Protein AF-A0A4R0ZU98-F1 (afdb_monomer)

Solvent-accessible surface area (backbone atoms only — not comparable to full-atom values): 13666 Å² total; per-residue (Å²): 132,85,89,80,76,84,48,71,69,54,36,44,50,52,35,57,39,49,77,71,67,53,53,59,62,56,52,13,60,77,70,76,45,58,41,66,59,49,49,54,53,46,72,73,32,76,85,66,46,35,68,61,50,46,54,50,49,52,58,51,56,72,67,55,75,83,77,75,88,78,46,70,70,56,49,54,51,50,53,54,42,27,71,59,54,32,40,53,58,38,50,21,59,59,76,30,64,93,75,54,60,36,68,52,53,54,50,32,40,79,68,64,75,42,91,69,67,53,73,44,39,65,58,48,78,56,74,81,75,73,73,91,77,81,50,69,67,61,54,50,51,51,51,50,56,55,55,68,74,48,66,91,80,76,68,92,77,83,87,85,78,84,59,70,94,44,55,73,52,53,58,52,51,56,58,49,39,66,79,51,46,94,89,61,63,70,92,75,58,51,70,68,58,53,51,54,52,47,52,46,59,36,68,32,46,31,76,94,56,78,30,34,25,53,59,55,54,50,53,54,54,55,61,72,76,109

Structure (mmCIF, N/CA/C/O backbone):
data_AF-A0A4R0ZU98-F1
#
_entry.id   AF-A0A4R0ZU98-F1
#
loop_
_atom_site.group_PDB
_atom_site.id
_atom_site.type_symbol
_atom_site.label_atom_id
_atom_site.label_alt_id
_atom_site.label_comp_id
_atom_site.label_asym_id
_atom_site.label_entity_id
_atom_site.label_seq_id
_atom_site.pdbx_PDB_ins_code
_atom_site.Cartn_x
_atom_site.Cartn_y
_atom_site.Cartn_z
_atom_site.occupancy
_atom_site.B_iso_or_equiv
_atom_site.auth_seq_id
_atom_site.auth_comp_id
_atom_site.auth_asym_id
_atom_site.auth_atom_id
_atom_site.pdbx_PDB_model_num
ATOM 1 N N . MET A 1 1 ? 0.125 -7.191 29.366 1.00 47.44 1 MET A N 1
ATOM 2 C CA . MET A 1 1 ? -1.197 -7.847 29.240 1.00 47.44 1 MET A CA 1
ATOM 3 C C . MET A 1 1 ? -2.015 -7.115 28.189 1.00 47.44 1 MET A C 1
ATOM 5 O O . MET A 1 1 ? -2.129 -5.900 28.280 1.00 47.44 1 MET A O 1
ATOM 9 N N . SER A 1 2 ? -2.537 -7.827 27.188 1.00 59.38 2 SER A N 1
ATOM 10 C CA . SER A 1 2 ? -3.455 -7.251 26.196 1.00 59.38 2 SER A CA 1
ATOM 11 C C . SER A 1 2 ? -4.790 -6.911 26.866 1.00 59.38 2 SER A C 1
ATOM 13 O O . SER A 1 2 ? -5.301 -7.699 27.661 1.00 59.38 2 SER A O 1
ATOM 15 N N . TYR A 1 3 ? -5.338 -5.729 26.591 1.00 77.62 3 TYR A N 1
ATOM 16 C CA . TYR A 1 3 ? -6.636 -5.320 27.122 1.00 77.62 3 TYR A CA 1
ATOM 17 C C . TYR A 1 3 ? -7.754 -6.116 26.433 1.00 77.62 3 TYR A C 1
ATOM 19 O O . TYR A 1 3 ? -7.976 -5.974 25.233 1.00 77.62 3 TYR A O 1
ATOM 27 N N . ILE A 1 4 ? -8.461 -6.961 27.189 1.00 86.25 4 ILE A N 1
ATOM 28 C CA . ILE A 1 4 ? -9.554 -7.787 26.662 1.00 86.25 4 ILE A CA 1
ATOM 29 C C . ILE A 1 4 ? -10.870 -7.019 26.802 1.00 86.25 4 ILE A C 1
ATOM 31 O O . ILE A 1 4 ? -11.318 -6.729 27.912 1.00 86.25 4 ILE A O 1
ATOM 35 N N . HIS A 1 5 ? -11.497 -6.703 25.671 1.00 90.81 5 HIS A N 1
ATOM 36 C CA . HIS A 1 5 ? -12.810 -6.063 25.635 1.00 90.81 5 HIS A CA 1
ATOM 37 C C . HIS A 1 5 ? -13.920 -7.045 26.035 1.00 90.81 5 HIS A C 1
ATOM 39 O O . HIS A 1 5 ? -13.822 -8.236 25.744 1.00 90.81 5 HIS A O 1
ATOM 45 N N . LEU A 1 6 ? -14.984 -6.531 26.666 1.00 94.12 6 LEU A N 1
ATOM 46 C CA . LEU A 1 6 ? -16.201 -7.312 26.898 1.00 94.12 6 LEU A CA 1
ATOM 47 C C . LEU A 1 6 ? -16.814 -7.723 25.555 1.00 94.12 6 LEU A C 1
AT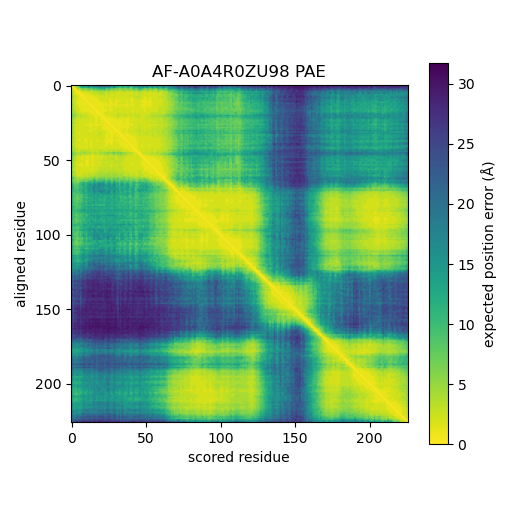OM 49 O O . LEU A 1 6 ? -16.848 -6.915 24.619 1.00 94.12 6 LEU A O 1
ATOM 53 N N . THR A 1 7 ? -17.295 -8.956 25.462 1.00 95.19 7 THR A N 1
ATOM 54 C CA . THR A 1 7 ? -18.039 -9.451 24.299 1.00 95.19 7 THR A CA 1
ATOM 55 C C . THR A 1 7 ? -19.497 -8.994 24.350 1.00 95.19 7 THR A C 1
ATOM 57 O O . THR A 1 7 ? -20.000 -8.567 25.390 1.00 95.19 7 THR A O 1
ATOM 60 N N . THR A 1 8 ? -20.212 -9.120 23.230 1.00 95.69 8 THR A N 1
ATOM 61 C CA . THR A 1 8 ? -21.662 -8.877 23.184 1.00 95.69 8 THR A CA 1
ATOM 62 C C . THR A 1 8 ? -22.406 -9.772 24.179 1.00 95.69 8 THR A C 1
ATOM 64 O O . THR A 1 8 ? -23.268 -9.299 24.911 1.00 95.69 8 THR A O 1
ATOM 67 N N . THR A 1 9 ? -22.016 -11.048 24.282 1.00 97.06 9 THR A N 1
ATOM 68 C CA . THR A 1 9 ? -22.623 -12.008 25.217 1.00 97.06 9 THR A CA 1
ATOM 69 C C . THR A 1 9 ? -22.367 -11.649 26.677 1.00 97.06 9 THR A C 1
ATOM 71 O O . THR A 1 9 ? -23.258 -11.796 27.509 1.00 97.06 9 THR A O 1
ATOM 74 N N . GLU A 1 10 ? -21.177 -11.146 27.010 1.00 96.69 10 GLU A N 1
ATOM 75 C CA . GLU A 1 10 ? -20.884 -10.652 28.355 1.00 96.69 10 GLU A CA 1
ATOM 76 C C . GLU A 1 10 ? -21.721 -9.416 28.694 1.00 96.69 10 GLU A C 1
ATOM 78 O O . GLU A 1 10 ? -22.197 -9.321 29.819 1.00 96.69 10 GLU A O 1
ATOM 83 N N . ARG A 1 11 ? -21.958 -8.505 27.739 1.00 97.19 11 ARG A N 1
ATOM 84 C CA . ARG A 1 11 ? -22.838 -7.340 27.949 1.00 97.19 11 ARG A CA 1
ATOM 85 C C . ARG A 1 11 ? -24.288 -7.743 28.212 1.00 97.19 11 ARG A C 1
ATOM 87 O O . ARG A 1 11 ? -24.867 -7.245 29.170 1.00 97.19 11 ARG A O 1
ATOM 94 N N . VAL A 1 12 ? -24.832 -8.687 27.438 1.00 97.75 12 VAL A N 1
ATOM 95 C CA . VAL A 1 12 ? -26.185 -9.240 27.670 1.00 97.75 12 VAL A CA 1
ATOM 96 C C . VAL A 1 12 ? -26.272 -9.887 29.054 1.00 97.75 12 VAL A C 1
ATOM 98 O O . VAL A 1 12 ? -27.207 -9.646 29.807 1.00 97.75 12 VAL A O 1
ATOM 101 N N . LYS A 1 13 ? -25.245 -10.645 29.459 1.00 97.62 13 LYS A N 1
ATOM 102 C CA . LYS A 1 13 ? -25.186 -11.203 30.816 1.00 97.62 13 LYS A CA 1
ATOM 103 C C . LYS A 1 13 ? -25.162 -10.112 31.894 1.00 97.62 13 LYS A C 1
ATOM 105 O O . LYS A 1 13 ? -25.837 -10.261 32.902 1.00 97.62 13 LYS A O 1
ATOM 110 N N . ILE A 1 14 ? -24.414 -9.020 31.705 1.00 96.81 14 ILE A N 1
ATOM 111 C CA . ILE A 1 14 ? -24.403 -7.897 32.662 1.00 96.81 14 ILE A CA 1
ATOM 112 C C . ILE A 1 14 ? -25.807 -7.300 32.813 1.00 96.81 14 ILE A C 1
ATOM 114 O O . ILE A 1 14 ? -26.226 -7.089 33.944 1.00 96.81 14 ILE A O 1
ATOM 118 N N . GLU A 1 15 ? -26.520 -7.071 31.710 1.00 97.56 15 GLU A N 1
ATOM 119 C CA . GLU A 1 15 ? -27.898 -6.558 31.708 1.00 97.56 15 GLU A CA 1
ATOM 120 C C . GLU A 1 15 ? -28.833 -7.478 32.500 1.00 97.56 15 GLU A C 1
ATOM 122 O O . GLU A 1 15 ? -29.371 -7.057 33.522 1.00 97.56 15 GLU A O 1
ATOM 127 N N . THR A 1 16 ? -28.892 -8.766 32.145 1.00 97.44 16 THR A N 1
ATOM 128 C CA . THR A 1 16 ? -29.733 -9.746 32.863 1.00 97.44 16 THR A CA 1
ATOM 129 C C . THR A 1 16 ? -29.409 -9.837 34.359 1.00 97.44 16 THR A C 1
ATOM 131 O O . THR A 1 16 ? -30.300 -9.942 35.195 1.00 97.44 16 THR A O 1
ATOM 134 N N . TYR A 1 17 ? -28.132 -9.770 34.752 1.00 97.50 17 TYR A N 1
ATOM 135 C CA . TYR A 1 17 ? -27.767 -9.829 36.168 1.00 97.50 17 TYR A CA 1
ATOM 136 C C . TYR A 1 17 ? -28.089 -8.541 36.935 1.00 97.50 17 TYR A C 1
ATOM 138 O O . TYR A 1 17 ? -28.300 -8.604 38.148 1.00 97.50 17 TYR A O 1
ATOM 146 N N . LEU A 1 18 ? -28.114 -7.386 36.267 1.00 95.88 18 LEU A N 1
ATOM 147 C CA . LEU A 1 18 ? -28.563 -6.136 36.880 1.00 95.88 18 LEU A CA 1
ATOM 148 C C . LEU A 1 18 ? -30.074 -6.148 37.114 1.00 95.88 18 LEU A C 1
ATOM 150 O O . LEU A 1 18 ? -30.503 -5.740 38.190 1.00 95.88 18 LEU A O 1
ATOM 154 N N . GLU A 1 19 ? -30.856 -6.677 36.169 1.00 95.56 19 GLU A N 1
ATOM 155 C CA . GLU A 1 19 ? -32.306 -6.879 36.328 1.00 95.56 19 GLU A CA 1
ATOM 156 C C . GLU A 1 19 ? -32.625 -7.807 37.509 1.00 95.56 19 GLU A C 1
ATOM 158 O O . GLU A 1 19 ? -33.563 -7.567 38.263 1.00 95.56 19 GLU A O 1
ATOM 163 N N . LEU A 1 20 ? -31.782 -8.819 37.739 1.00 96.38 20 LEU A N 1
ATOM 164 C CA . LEU A 1 20 ? -31.854 -9.708 38.904 1.00 96.38 20 LEU A CA 1
ATOM 165 C C . LEU A 1 20 ? -31.338 -9.071 40.215 1.00 96.38 20 LEU A C 1
ATOM 167 O O . LEU A 1 20 ? -31.217 -9.765 41.226 1.00 96.38 20 LEU A O 1
ATOM 171 N N . GLY A 1 21 ? -30.976 -7.784 40.220 1.00 96.00 21 GLY A N 1
ATOM 172 C CA . GLY A 1 21 ? -30.526 -7.059 41.414 1.00 96.00 21 GLY A CA 1
ATOM 173 C C . GLY A 1 21 ? -29.146 -7.473 41.940 1.00 96.00 21 GLY A C 1
ATOM 174 O O . GLY A 1 21 ? -28.822 -7.243 43.108 1.00 96.00 21 GLY A O 1
ATOM 175 N N . MET A 1 22 ? -28.302 -8.107 41.118 1.00 96.50 22 MET A N 1
ATOM 176 C CA . MET A 1 22 ? -26.994 -8.587 41.568 1.00 96.50 22 MET A CA 1
ATOM 177 C C . MET A 1 22 ? -25.988 -7.447 41.771 1.00 96.50 22 MET A C 1
ATOM 179 O O . MET A 1 22 ? -25.885 -6.512 40.979 1.00 96.50 22 MET A O 1
ATOM 183 N N . SER A 1 23 ? -25.133 -7.572 42.792 1.00 97.31 23 SER A N 1
ATOM 184 C CA . SER A 1 23 ? -24.039 -6.617 43.002 1.00 97.31 23 SER A CA 1
ATOM 185 C C . SER A 1 23 ? -22.946 -6.736 41.930 1.00 97.31 23 SER A C 1
ATOM 187 O O . SER A 1 23 ? -22.631 -7.827 41.449 1.00 97.31 23 SER A O 1
ATOM 189 N N . ILE A 1 24 ? -22.264 -5.622 41.633 1.00 96.88 24 ILE A N 1
ATOM 190 C CA . ILE A 1 24 ? -21.162 -5.553 40.649 1.00 96.88 24 ILE A CA 1
ATOM 191 C C . ILE A 1 24 ? -20.092 -6.632 40.893 1.00 96.88 24 ILE A C 1
ATOM 193 O O . ILE A 1 24 ? -19.577 -7.229 39.947 1.00 96.88 24 ILE A O 1
ATOM 197 N N . ARG A 1 25 ? -19.752 -6.909 42.160 1.00 97.38 25 ARG A N 1
ATOM 198 C CA . ARG A 1 25 ? -18.760 -7.938 42.523 1.00 97.38 25 ARG A CA 1
ATOM 199 C C . ARG A 1 25 ? -19.249 -9.352 42.183 1.00 97.38 25 ARG A C 1
ATOM 201 O O . ARG A 1 25 ? -18.445 -10.170 41.744 1.00 97.38 25 ARG A O 1
ATOM 208 N N . SER A 1 26 ? -20.544 -9.625 42.360 1.00 97.50 26 SER A N 1
ATOM 209 C CA . SER A 1 26 ? -21.166 -10.910 42.013 1.00 97.50 26 SER A CA 1
ATOM 210 C C . SER A 1 26 ? -21.187 -11.125 40.498 1.00 97.50 26 SER A C 1
ATOM 212 O O . SER A 1 26 ? -20.733 -12.164 40.015 1.00 97.50 26 SER A O 1
ATOM 214 N N . ILE A 1 27 ? -21.602 -10.097 39.749 1.00 97.31 27 ILE A N 1
ATOM 215 C CA . ILE A 1 27 ? -21.597 -10.085 38.279 1.00 97.31 27 ILE A CA 1
ATOM 216 C C . ILE A 1 27 ? -20.193 -10.385 37.750 1.00 97.31 27 ILE A C 1
ATOM 218 O O . ILE A 1 27 ? -19.998 -11.288 36.940 1.00 97.31 27 ILE A O 1
ATOM 222 N N . ALA A 1 28 ? -19.194 -9.665 38.256 1.00 96.94 28 ALA A N 1
ATOM 223 C CA . ALA A 1 28 ? -17.809 -9.828 37.840 1.00 96.94 28 ALA A CA 1
ATOM 224 C C . ALA A 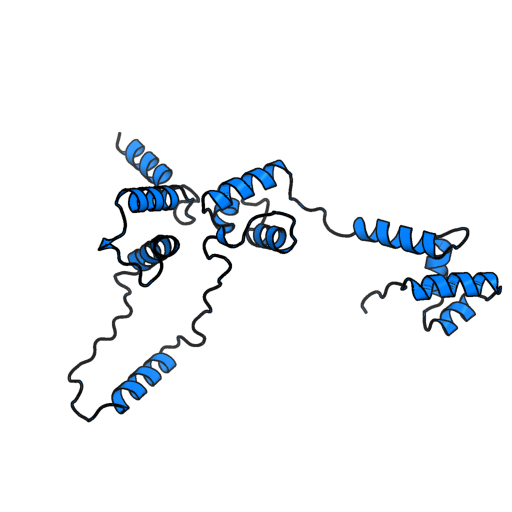1 28 ? -17.280 -11.248 38.101 1.00 96.94 28 ALA A C 1
ATOM 226 O O . ALA A 1 28 ? -16.676 -11.843 37.210 1.00 96.94 28 ALA A O 1
ATOM 227 N N . ARG A 1 29 ? -17.582 -11.827 39.273 1.00 97.19 29 ARG A N 1
ATOM 228 C CA . ARG A 1 29 ? -17.212 -13.210 39.611 1.00 97.19 29 ARG A CA 1
ATOM 229 C C . ARG A 1 29 ? -17.841 -14.221 38.648 1.00 97.19 29 ARG A C 1
ATOM 231 O O . ARG A 1 29 ? -17.136 -15.101 38.169 1.00 97.19 29 ARG A O 1
ATOM 238 N N . ARG A 1 30 ? -19.128 -14.065 38.312 1.00 96.81 30 ARG A N 1
ATOM 239 C CA . ARG A 1 30 ? -19.845 -14.939 37.359 1.00 96.81 30 ARG A CA 1
ATOM 240 C C . ARG A 1 30 ? -19.320 -14.834 35.929 1.00 96.81 30 ARG A C 1
ATOM 242 O O . ARG A 1 30 ? -19.361 -15.812 35.194 1.00 96.81 30 ARG A O 1
ATOM 249 N N . LEU A 1 31 ? -18.837 -13.658 35.534 1.00 95.19 31 LEU A N 1
ATOM 250 C CA . LEU A 1 31 ? -18.236 -13.430 34.217 1.00 95.19 31 LEU A CA 1
ATOM 251 C C . LEU A 1 31 ? -16.750 -13.808 34.155 1.00 95.19 31 LEU A C 1
ATOM 253 O O . LEU A 1 31 ? -16.161 -13.736 33.081 1.00 95.19 31 LEU A O 1
ATOM 257 N N . GLY A 1 32 ? -16.114 -14.149 35.282 1.00 95.31 32 GLY A N 1
ATOM 258 C CA . GLY A 1 32 ? -14.659 -14.323 35.338 1.00 95.31 32 GLY A CA 1
ATOM 259 C C . GLY A 1 32 ? -13.894 -13.026 35.037 1.00 95.31 32 GLY A C 1
ATOM 260 O O . GLY A 1 32 ? -12.794 -13.054 34.487 1.00 95.31 32 GLY A O 1
ATOM 261 N N . ARG A 1 33 ? -14.481 -11.864 35.353 1.00 95.12 33 ARG A N 1
ATOM 262 C CA . ARG A 1 33 ? -13.902 -10.535 35.105 1.00 95.12 33 ARG A CA 1
ATOM 263 C C . ARG A 1 33 ? -13.580 -9.815 36.409 1.00 95.12 33 ARG A C 1
ATOM 265 O O . ARG A 1 33 ? -14.126 -10.096 37.470 1.00 95.12 33 ARG A O 1
ATOM 272 N N . GLN A 1 34 ? -12.704 -8.821 36.317 1.00 95.25 34 GLN A N 1
ATOM 273 C CA . GLN A 1 34 ? -12.434 -7.893 37.413 1.00 95.25 34 GLN A CA 1
ATOM 274 C C . GLN A 1 34 ? -13.670 -7.012 37.699 1.00 95.25 34 GLN A C 1
ATOM 276 O O . GLN A 1 34 ? -14.262 -6.484 36.751 1.00 95.25 34 GLN A O 1
ATOM 281 N N . PRO A 1 35 ? -14.034 -6.761 38.976 1.00 96.94 35 PRO A N 1
ATOM 282 C CA . PRO A 1 35 ? -15.145 -5.867 39.333 1.00 96.94 35 PRO A CA 1
ATOM 283 C C . PRO A 1 35 ? -15.031 -4.464 38.730 1.00 96.94 35 PRO A C 1
ATOM 285 O O . PRO A 1 35 ? -16.032 -3.843 38.374 1.00 96.94 35 PRO A O 1
ATOM 288 N N . SER A 1 36 ? -13.800 -3.978 38.554 1.00 95.88 36 SER A N 1
ATOM 289 C CA . SER A 1 36 ? -13.516 -2.693 37.913 1.00 95.88 36 SER A CA 1
ATOM 290 C C . SER A 1 36 ? -13.932 -2.653 36.436 1.00 95.88 36 SER A C 1
ATOM 292 O O . SER A 1 36 ? -14.361 -1.602 35.961 1.00 95.88 36 SER A O 1
ATOM 294 N N . THR A 1 37 ? -13.874 -3.776 35.711 1.00 95.50 37 THR A N 1
ATOM 295 C CA . THR A 1 37 ? -14.324 -3.876 34.313 1.00 95.50 37 THR A CA 1
ATOM 296 C C . THR A 1 37 ? -15.832 -3.676 34.212 1.00 95.50 37 THR A C 1
ATOM 298 O O . THR A 1 37 ? -16.281 -2.838 33.433 1.00 95.50 37 THR A O 1
ATOM 301 N N . VAL A 1 38 ? -16.598 -4.378 35.053 1.00 95.50 38 VAL A N 1
ATOM 302 C CA . VAL A 1 38 ? -18.065 -4.271 35.108 1.00 95.50 38 VAL A CA 1
ATOM 303 C C . VAL A 1 38 ? -18.483 -2.871 35.567 1.00 95.50 38 VAL A C 1
ATOM 305 O O . VAL A 1 38 ? -19.291 -2.224 34.909 1.00 95.50 38 VAL A O 1
ATOM 308 N N . SER A 1 39 ? -17.851 -2.334 36.618 1.00 96.19 39 SER A N 1
ATOM 309 C CA . SER A 1 39 ? -18.110 -0.965 37.090 1.00 96.19 39 SER A CA 1
ATOM 310 C C . SER A 1 39 ? -17.887 0.089 35.999 1.00 96.19 39 SER A C 1
ATOM 312 O O . SER A 1 39 ? -18.717 0.977 35.823 1.00 96.19 39 SER A O 1
ATOM 314 N N . ARG A 1 40 ? -16.776 0.015 35.251 1.00 95.44 40 ARG A N 1
ATOM 315 C CA . ARG A 1 40 ? -16.489 0.966 34.162 1.00 95.44 40 ARG A CA 1
ATOM 316 C C . ARG A 1 40 ? -17.468 0.829 33.002 1.00 95.44 40 ARG A C 1
ATOM 318 O O . ARG A 1 40 ? -17.712 1.815 32.316 1.00 95.44 40 ARG A O 1
ATOM 325 N N . GLU A 1 41 ? -17.951 -0.376 32.720 1.00 95.50 41 GLU A N 1
ATOM 326 C CA . GLU A 1 41 ? -18.936 -0.623 31.664 1.00 95.50 41 GLU A CA 1
ATOM 327 C C . GLU A 1 41 ? -20.297 -0.007 32.011 1.00 95.50 41 GLU A C 1
ATOM 329 O O . GLU A 1 41 ? -20.842 0.742 31.200 1.00 95.50 41 GLU A O 1
ATOM 334 N N . ILE A 1 42 ? -20.780 -0.239 33.235 1.00 95.00 42 ILE A N 1
ATOM 335 C CA . ILE A 1 42 ? -22.047 0.314 33.737 1.00 95.00 42 ILE A CA 1
ATOM 336 C C . ILE A 1 42 ? -21.959 1.837 33.834 1.00 95.00 42 ILE A C 1
ATOM 338 O O . ILE A 1 42 ? -22.798 2.549 33.306 1.00 95.00 42 ILE A O 1
ATOM 342 N N . ARG A 1 43 ? -20.880 2.370 34.417 1.00 95.44 43 ARG A N 1
ATOM 343 C CA . ARG A 1 43 ? -20.689 3.823 34.551 1.00 95.44 43 ARG A CA 1
ATOM 344 C C . ARG A 1 43 ? -20.658 4.552 33.210 1.00 95.44 43 ARG A C 1
ATOM 346 O O . ARG A 1 43 ? -21.073 5.700 33.124 1.00 95.44 43 ARG A O 1
ATOM 353 N N . ARG A 1 44 ? -20.131 3.910 32.163 1.00 92.75 44 ARG A N 1
ATOM 354 C CA . ARG A 1 44 ? -20.130 4.490 30.816 1.00 92.75 44 ARG A CA 1
ATOM 355 C C . ARG A 1 44 ? -21.537 4.543 30.230 1.00 92.75 44 ARG A C 1
ATOM 357 O O . ARG A 1 44 ? -21.787 5.447 29.444 1.00 92.75 44 ARG A O 1
ATOM 364 N N . ASN A 1 45 ? -22.429 3.623 30.591 1.00 93.44 45 ASN A N 1
ATOM 365 C CA . ASN A 1 45 ? -23.760 3.468 30.009 1.00 93.44 45 ASN A CA 1
ATOM 366 C C . ASN A 1 45 ? -24.842 3.586 31.103 1.00 93.44 45 ASN A C 1
ATOM 368 O O . ASN A 1 45 ? -25.230 2.558 31.659 1.00 93.44 45 ASN A O 1
ATOM 372 N N . PRO A 1 46 ? -25.304 4.813 31.425 1.00 87.38 46 PRO A N 1
ATOM 373 C CA . PRO A 1 46 ? -26.452 5.005 32.314 1.00 87.38 46 PRO A CA 1
ATOM 374 C C . PRO A 1 46 ? -27.699 4.343 31.711 1.00 87.38 46 PRO A C 1
ATOM 376 O O . PRO A 1 46 ? -27.822 4.300 30.484 1.00 87.38 46 PRO A O 1
ATOM 379 N N . ASP A 1 47 ? -28.572 3.812 32.571 1.00 90.94 47 ASP A N 1
ATOM 380 C CA . ASP A 1 47 ? -29.696 2.934 32.209 1.00 90.94 47 ASP A CA 1
ATOM 381 C C . ASP A 1 47 ? -29.219 1.766 31.340 1.00 90.94 47 ASP A C 1
ATOM 383 O O . ASP A 1 47 ? -29.404 1.736 30.120 1.00 90.94 47 ASP A O 1
ATOM 387 N N . TYR A 1 48 ? -28.471 0.863 31.980 1.00 94.69 48 TYR A N 1
ATOM 388 C CA . TYR A 1 48 ? -27.654 -0.130 31.294 1.00 94.69 48 TYR A CA 1
ATOM 389 C C . TYR A 1 48 ? -28.492 -1.049 30.402 1.00 94.69 48 TYR A C 1
ATOM 391 O O . TYR A 1 48 ? -29.183 -1.929 30.899 1.00 94.69 48 TYR A O 1
ATOM 399 N N . VAL A 1 49 ? -28.345 -0.875 29.087 1.00 96.50 49 VAL A N 1
ATOM 400 C CA . VAL A 1 49 ? -28.915 -1.753 28.059 1.00 96.50 49 VAL A CA 1
ATOM 401 C C . VAL A 1 49 ? -27.783 -2.338 27.222 1.00 96.50 49 VAL A C 1
ATOM 403 O O . VAL A 1 49 ? -26.961 -1.581 26.679 1.00 96.50 49 VAL A O 1
ATOM 406 N N . ALA A 1 50 ? -27.722 -3.665 27.087 1.00 96.50 50 ALA A N 1
ATOM 407 C CA . ALA A 1 50 ? -26.583 -4.336 26.454 1.00 96.50 50 ALA A CA 1
ATOM 408 C C . ALA A 1 50 ? -26.422 -3.934 24.984 1.00 96.50 50 ALA A C 1
ATOM 410 O O . ALA A 1 50 ? -25.306 -3.672 24.525 1.00 96.50 50 ALA A O 1
ATOM 411 N N . GLU A 1 51 ? -27.536 -3.814 24.260 1.00 96.69 51 GLU A N 1
ATOM 412 C CA . GLU A 1 51 ? -27.553 -3.408 22.855 1.00 96.69 51 GLU A CA 1
ATOM 413 C C . GLU A 1 51 ? -26.983 -1.990 22.664 1.00 96.69 51 GLU A C 1
ATOM 415 O O . GLU A 1 51 ? -26.129 -1.757 21.803 1.00 96.69 51 GLU A O 1
ATOM 420 N N . ARG A 1 52 ? -27.391 -1.036 23.516 1.00 96.31 52 ARG A N 1
ATOM 421 C CA . ARG A 1 52 ? -26.893 0.352 23.487 1.00 96.31 52 ARG A CA 1
ATOM 422 C C . ARG A 1 52 ? -25.406 0.409 23.836 1.00 96.31 52 ARG A C 1
ATOM 424 O O . ARG A 1 52 ? -24.647 1.111 23.161 1.00 96.31 52 ARG A O 1
ATOM 431 N N . ALA A 1 53 ? -24.974 -0.346 24.847 1.00 95.56 53 ALA A N 1
ATOM 432 C CA . ALA A 1 53 ? -23.570 -0.438 25.241 1.00 95.56 53 ALA A CA 1
ATOM 433 C C . ALA A 1 53 ? -22.695 -1.025 24.117 1.00 95.56 53 ALA A C 1
ATOM 435 O O . ALA A 1 53 ? -21.614 -0.497 23.835 1.00 95.56 53 ALA A O 1
ATOM 436 N N . GLN A 1 54 ? -23.181 -2.062 23.426 1.00 96.25 54 GLN A N 1
ATOM 437 C CA . GLN A 1 54 ? -22.506 -2.668 22.278 1.00 96.25 54 GLN A CA 1
ATOM 438 C C . GLN A 1 54 ? -22.391 -1.686 21.104 1.00 96.25 54 GLN A C 1
ATOM 440 O O . GLN A 1 54 ? -21.280 -1.437 20.632 1.00 96.25 54 GLN A O 1
ATOM 445 N N . LYS A 1 55 ? -23.500 -1.054 20.691 1.00 94.88 55 LYS A N 1
ATOM 446 C CA . LYS A 1 55 ? -23.511 -0.039 19.619 1.00 94.88 55 LYS A CA 1
ATOM 447 C C . LYS A 1 55 ? -22.540 1.108 19.911 1.00 94.88 55 LYS A C 1
ATOM 449 O O . LYS A 1 55 ? -21.820 1.578 19.028 1.00 94.88 55 LYS A O 1
ATOM 454 N N . ARG A 1 56 ? -22.469 1.551 21.170 1.00 93.69 56 ARG A N 1
ATOM 455 C CA . ARG A 1 56 ? -21.523 2.589 21.599 1.00 93.69 56 ARG A CA 1
ATOM 456 C C . ARG A 1 56 ? -20.072 2.130 21.501 1.00 93.69 56 ARG A C 1
ATOM 458 O O . ARG A 1 56 ? -19.228 2.907 21.057 1.00 93.69 56 ARG A O 1
ATOM 465 N N . TYR A 1 57 ? -19.778 0.895 21.908 1.00 93.12 57 TYR A N 1
ATOM 466 C CA . TYR A 1 57 ? -18.448 0.307 21.760 1.00 93.12 57 TYR A CA 1
ATOM 467 C C . TYR A 1 57 ? -18.038 0.216 20.287 1.00 93.12 57 TYR A C 1
ATOM 469 O O . TYR A 1 57 ? -16.932 0.630 19.950 1.00 93.12 57 TYR A O 1
ATOM 477 N N . GLU A 1 58 ? -18.923 -0.252 19.407 1.00 93.19 58 GLU A N 1
ATOM 478 C CA . GLU A 1 58 ? -18.666 -0.348 17.965 1.00 93.19 58 GLU A CA 1
ATOM 479 C C . GLU A 1 58 ? -18.385 1.024 17.350 1.00 93.19 58 GLU A C 1
ATOM 481 O O . GLU A 1 58 ? -17.365 1.195 16.683 1.00 93.19 58 GLU A O 1
ATOM 486 N N . LYS A 1 59 ? -19.203 2.035 17.670 1.00 91.25 59 LYS A N 1
ATOM 487 C CA . LYS A 1 59 ? -18.982 3.423 17.236 1.00 91.25 59 LYS A CA 1
ATOM 488 C C . LYS A 1 59 ? -17.677 4.015 17.776 1.00 91.25 59 LYS A C 1
ATOM 490 O O . LYS A 1 59 ? -16.980 4.743 17.078 1.00 91.25 59 LYS A O 1
ATOM 495 N N . ALA A 1 60 ? -17.315 3.730 19.025 1.00 89.56 60 ALA A N 1
ATOM 496 C CA . ALA A 1 60 ? -16.029 4.169 19.564 1.00 89.56 60 ALA A CA 1
ATOM 497 C C . ALA A 1 60 ? -14.867 3.461 18.852 1.00 89.56 60 ALA A C 1
ATOM 499 O O . ALA A 1 60 ? -13.883 4.105 18.498 1.00 89.56 60 ALA A O 1
ATOM 500 N N . LYS A 1 61 ? -15.011 2.159 18.578 1.00 89.06 61 LYS A N 1
ATOM 501 C CA . LYS A 1 61 ? -14.022 1.341 17.872 1.00 89.06 61 LYS A CA 1
ATOM 502 C C . LYS A 1 61 ? -13.788 1.829 16.444 1.00 89.06 61 LYS A C 1
ATOM 504 O O . LYS A 1 61 ? -12.640 1.820 16.009 1.00 89.06 61 LYS A O 1
ATOM 509 N N . THR A 1 62 ? -14.816 2.307 15.736 1.00 83.94 62 THR A N 1
ATOM 510 C CA . THR A 1 62 ? -14.636 2.913 14.402 1.00 83.94 62 THR A CA 1
ATOM 511 C C . THR A 1 62 ? -13.840 4.216 14.443 1.00 83.94 62 THR A C 1
ATOM 513 O O . THR A 1 62 ? -13.203 4.572 13.457 1.00 83.94 62 THR A O 1
ATOM 516 N N . ASN A 1 63 ? -13.851 4.915 15.580 1.00 83.81 63 ASN A N 1
ATOM 517 C CA . ASN A 1 63 ? -13.099 6.154 15.786 1.00 83.81 63 ASN A CA 1
ATOM 518 C C . ASN A 1 63 ? -11.679 5.910 16.313 1.00 83.81 63 ASN A C 1
ATOM 520 O O . ASN A 1 63 ? -10.887 6.848 16.402 1.00 83.81 63 ASN A O 1
ATOM 524 N N . CYS A 1 64 ? -11.355 4.674 16.694 1.00 82.88 64 CYS A N 1
ATOM 525 C CA . CYS A 1 64 ? -10.016 4.314 17.125 1.00 82.88 64 CYS A CA 1
ATOM 526 C C . CYS A 1 64 ? -9.060 4.206 15.929 1.00 82.88 64 CYS A C 1
ATOM 528 O O . CYS A 1 64 ? -9.422 3.748 14.847 1.00 82.88 64 CYS A O 1
ATOM 530 N N . GLY A 1 65 ? -7.792 4.539 16.170 1.00 80.94 65 GLY A N 1
ATOM 531 C CA . GLY A 1 65 ? -6.715 4.405 15.192 1.00 80.94 65 GLY A CA 1
ATOM 532 C C . GLY A 1 65 ? -6.431 5.683 14.405 1.00 80.94 65 GLY A C 1
ATOM 533 O O . GLY A 1 65 ? -7.178 6.659 14.436 1.00 80.94 65 GLY A O 1
ATOM 534 N N . ALA A 1 66 ? -5.294 5.686 13.709 1.00 79.31 66 ALA A N 1
ATOM 535 C CA . ALA A 1 66 ? -4.895 6.814 12.881 1.00 79.31 66 ALA A CA 1
ATOM 536 C C . ALA A 1 66 ? -5.837 6.947 11.676 1.00 79.31 66 ALA A C 1
ATOM 538 O O . ALA A 1 66 ? -6.037 5.987 10.924 1.00 79.31 66 ALA A O 1
ATOM 539 N N . LYS A 1 67 ? -6.376 8.153 11.466 1.00 80.69 67 LYS A N 1
ATOM 540 C CA . LYS A 1 67 ? -7.129 8.472 10.250 1.00 80.69 67 LYS A CA 1
ATOM 541 C C . LYS A 1 67 ? -6.243 8.239 9.024 1.00 80.69 67 LYS A C 1
ATOM 543 O O . LYS A 1 67 ? -5.037 8.496 9.044 1.00 80.69 67 LYS A O 1
ATOM 548 N N . THR A 1 68 ? -6.839 7.713 7.958 1.00 82.62 68 THR A N 1
ATOM 549 C CA . THR A 1 68 ? -6.098 7.457 6.721 1.00 82.62 68 THR A CA 1
ATOM 550 C C . THR A 1 68 ? -5.663 8.779 6.091 1.00 82.62 68 THR A C 1
ATOM 552 O O . THR A 1 68 ? -6.450 9.715 6.029 1.00 82.62 68 THR A O 1
ATOM 555 N N . LYS A 1 69 ? -4.426 8.843 5.586 1.00 87.12 69 LYS A N 1
ATOM 556 C CA . LYS A 1 69 ? -3.938 9.980 4.781 1.00 87.12 69 LYS A CA 1
ATOM 557 C C . LYS A 1 69 ? -4.489 9.980 3.344 1.00 87.12 69 LYS A C 1
ATOM 559 O O . LYS A 1 69 ? -4.113 10.828 2.547 1.00 87.12 69 LYS A O 1
ATOM 564 N N . LEU A 1 70 ? -5.304 8.981 2.994 1.00 91.06 70 LEU A N 1
ATOM 565 C CA . LEU A 1 70 ? -5.876 8.823 1.661 1.00 91.06 70 LEU A CA 1
ATOM 566 C C . LEU A 1 70 ? -7.023 9.814 1.464 1.00 91.06 70 LEU A C 1
ATOM 568 O O . LEU A 1 70 ? -8.115 9.591 1.982 1.00 91.06 70 LEU A O 1
ATOM 572 N N . ASP A 1 71 ? -6.756 10.855 0.686 1.00 91.94 71 ASP A N 1
ATOM 573 C CA . ASP A 1 71 ? -7.767 11.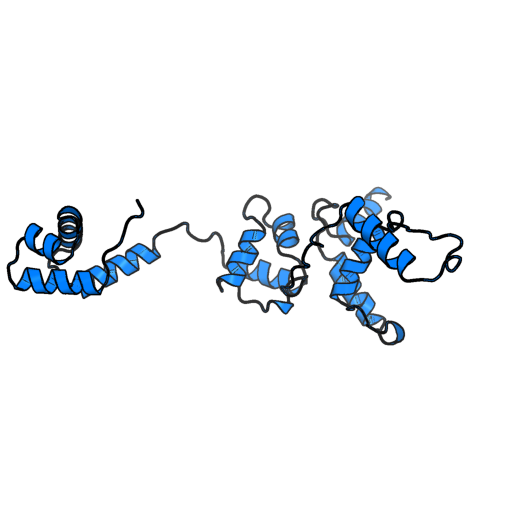759 0.142 1.00 91.94 71 ASP A CA 1
ATOM 574 C C . ASP A 1 71 ? -8.320 11.243 -1.203 1.00 91.94 71 ASP A C 1
ATOM 576 O O . ASP A 1 71 ? -7.703 10.393 -1.857 1.00 91.94 71 ASP A O 1
ATOM 580 N N . ASP A 1 72 ? -9.478 11.743 -1.634 1.00 91.94 72 ASP A N 1
ATOM 581 C CA . ASP A 1 72 ? -10.111 11.340 -2.892 1.00 91.94 72 ASP A CA 1
ATOM 582 C C . ASP A 1 72 ? -9.314 11.798 -4.124 1.00 91.94 72 ASP A C 1
ATOM 584 O O . ASP A 1 72 ? -9.146 11.041 -5.084 1.00 91.94 72 ASP A O 1
ATOM 588 N N . THR A 1 73 ? -8.709 12.989 -4.077 1.00 94.38 73 THR A N 1
ATOM 589 C CA . THR A 1 73 ? -7.829 13.472 -5.156 1.00 94.38 73 THR A CA 1
ATOM 590 C C . THR A 1 73 ? -6.587 12.586 -5.300 1.00 94.38 73 THR A C 1
ATOM 592 O O . THR A 1 73 ? -6.224 12.156 -6.403 1.00 94.38 73 THR A O 1
ATOM 595 N N . MET A 1 74 ? -5.978 12.229 -4.164 1.00 94.75 74 MET A N 1
ATOM 596 C CA . MET A 1 74 ? -4.845 11.311 -4.085 1.00 94.75 74 MET A CA 1
ATOM 597 C C . MET A 1 74 ? -5.237 9.927 -4.605 1.00 94.75 74 MET A C 1
ATOM 599 O O . MET A 1 74 ? -4.496 9.336 -5.388 1.00 94.75 74 MET A O 1
ATOM 603 N N . ARG A 1 75 ? -6.421 9.426 -4.240 1.00 95.25 75 ARG A N 1
ATOM 604 C CA . ARG A 1 75 ? -6.950 8.154 -4.742 1.00 95.25 75 ARG A CA 1
ATOM 605 C C . ARG A 1 75 ? -7.046 8.155 -6.265 1.00 95.25 75 ARG A C 1
ATOM 607 O O . ARG A 1 75 ? -6.480 7.262 -6.893 1.00 95.25 75 ARG A O 1
ATOM 614 N N . ARG A 1 76 ? -7.716 9.147 -6.862 1.00 95.25 76 ARG A N 1
ATOM 615 C CA . ARG A 1 76 ? -7.882 9.245 -8.325 1.00 95.25 76 ARG A CA 1
ATOM 616 C C . ARG A 1 76 ? -6.532 9.309 -9.037 1.00 95.25 76 ARG A C 1
ATOM 618 O O . ARG A 1 76 ? -6.314 8.594 -10.014 1.00 95.25 76 ARG A O 1
ATOM 625 N N . THR A 1 77 ? -5.602 10.095 -8.496 1.00 96.44 77 THR A N 1
ATOM 626 C CA . THR A 1 77 ? -4.244 10.235 -9.039 1.00 96.44 77 THR A CA 1
ATOM 627 C C . THR A 1 77 ? -3.482 8.913 -8.991 1.00 96.44 77 THR A C 1
ATOM 629 O O . THR A 1 77 ? -2.925 8.487 -10.003 1.00 96.44 77 THR A O 1
ATOM 632 N N . ILE A 1 78 ? -3.492 8.223 -7.844 1.00 95.69 78 ILE A N 1
ATOM 633 C CA . ILE A 1 78 ? -2.838 6.917 -7.688 1.00 95.69 78 ILE A CA 1
ATOM 634 C C . ILE A 1 78 ? -3.431 5.909 -8.677 1.00 95.69 78 ILE A C 1
ATOM 636 O O . ILE A 1 78 ? -2.672 5.248 -9.379 1.00 95.69 78 ILE A O 1
ATOM 640 N N . VAL A 1 79 ? -4.761 5.815 -8.785 1.00 95.44 79 VAL A N 1
ATOM 641 C CA . VAL A 1 79 ? -5.430 4.893 -9.722 1.00 95.44 79 VAL A CA 1
ATOM 642 C C . VAL A 1 79 ? -5.028 5.185 -11.168 1.00 95.44 79 VAL A C 1
ATOM 644 O O . VAL A 1 79 ? -4.656 4.261 -11.893 1.00 95.44 79 VAL A O 1
ATOM 647 N N . GLY A 1 80 ? -5.044 6.456 -11.581 1.00 95.12 80 GLY A N 1
ATOM 648 C CA . GLY A 1 80 ? -4.630 6.861 -12.925 1.00 95.12 80 GLY A CA 1
ATOM 649 C C . GLY A 1 80 ? -3.178 6.484 -13.229 1.00 95.12 80 GLY A C 1
ATOM 650 O O . GLY A 1 80 ? -2.893 5.906 -14.277 1.00 95.12 80 GLY A O 1
ATOM 651 N N . LYS A 1 81 ? -2.256 6.729 -12.289 1.00 95.19 81 LYS A N 1
ATOM 652 C CA . LYS A 1 81 ? -0.836 6.379 -12.461 1.00 95.19 81 LYS A CA 1
ATOM 653 C C . LYS A 1 81 ? -0.585 4.871 -12.445 1.00 95.19 81 LYS A C 1
ATOM 655 O O . LYS A 1 81 ? 0.207 4.393 -13.252 1.00 95.19 81 LYS A O 1
ATOM 660 N N . LEU A 1 82 ? -1.282 4.116 -11.595 1.00 93.75 82 LEU A N 1
ATOM 661 C CA . LEU A 1 82 ? -1.221 2.652 -11.604 1.00 93.75 82 LEU A CA 1
ATOM 662 C C . LEU A 1 82 ? -1.661 2.110 -12.972 1.00 93.75 82 LEU A C 1
ATOM 664 O O . LEU A 1 82 ? -0.935 1.319 -13.567 1.00 93.75 82 LEU A O 1
ATOM 668 N N . ARG A 1 83 ? -2.786 2.595 -13.521 1.00 92.50 83 ARG A N 1
ATOM 669 C CA . ARG A 1 83 ? -3.262 2.224 -14.871 1.00 92.50 83 ARG A CA 1
ATOM 670 C C . ARG A 1 83 ? -2.283 2.620 -15.978 1.00 92.50 83 ARG A C 1
ATOM 672 O O . ARG A 1 83 ? -2.144 1.889 -16.951 1.00 92.50 83 ARG A O 1
ATOM 679 N N . ALA A 1 84 ? -1.533 3.704 -15.789 1.00 90.75 84 ALA A N 1
ATOM 680 C CA . ALA A 1 84 ? -0.411 4.088 -16.646 1.00 90.75 84 ALA A CA 1
ATOM 681 C C . ALA A 1 84 ? 0.860 3.236 -16.428 1.00 90.75 84 ALA A C 1
ATOM 683 O O . ALA A 1 84 ? 1.937 3.595 -16.902 1.00 90.75 84 ALA A O 1
ATOM 684 N N . THR A 1 85 ? 0.761 2.099 -15.732 1.00 90.81 85 THR A N 1
ATOM 685 C CA . THR A 1 85 ? 1.838 1.140 -15.434 1.00 90.81 85 THR A CA 1
ATOM 686 C C . THR A 1 85 ? 2.928 1.647 -14.484 1.00 90.81 85 THR A C 1
ATOM 688 O O . THR A 1 85 ? 4.007 1.055 -14.398 1.00 90.81 85 THR A O 1
ATOM 691 N N . TRP A 1 86 ? 2.674 2.729 -13.739 1.00 93.31 86 TRP A N 1
ATOM 692 C CA . TRP A 1 86 ? 3.602 3.183 -12.703 1.00 93.31 86 TRP A CA 1
ATOM 693 C C . TRP A 1 86 ? 3.517 2.259 -11.488 1.00 93.31 86 TRP A C 1
ATOM 695 O O . TRP A 1 86 ? 2.437 1.873 -11.047 1.00 93.31 86 TRP A O 1
ATOM 705 N N . SER A 1 87 ? 4.661 1.919 -10.902 1.00 92.19 87 SER A N 1
ATOM 706 C CA . SER A 1 87 ? 4.702 1.179 -9.640 1.00 92.19 87 SER A CA 1
ATOM 707 C C . SER A 1 87 ? 4.379 2.087 -8.443 1.00 92.19 87 SER A C 1
ATOM 709 O O . SER A 1 87 ? 4.660 3.287 -8.488 1.00 92.19 87 SER A O 1
ATOM 711 N N . PRO A 1 88 ? 3.870 1.532 -7.326 1.00 94.69 88 PRO A N 1
ATOM 712 C CA . PRO A 1 88 ? 3.676 2.289 -6.090 1.00 94.69 88 PRO A CA 1
ATOM 713 C C . PRO A 1 88 ? 4.913 3.064 -5.618 1.00 94.69 88 PRO A C 1
ATOM 715 O O . PRO A 1 88 ? 4.777 4.167 -5.094 1.00 94.69 88 PRO A O 1
ATOM 718 N N . GLU A 1 89 ? 6.116 2.519 -5.827 1.00 93.75 89 GLU A N 1
ATOM 719 C CA . GLU A 1 89 ? 7.369 3.202 -5.485 1.00 93.75 89 GLU A CA 1
ATOM 720 C C . GLU A 1 89 ? 7.591 4.448 -6.351 1.00 93.75 89 GLU A C 1
ATOM 722 O O . GLU A 1 89 ? 7.912 5.506 -5.822 1.00 93.75 89 GLU A O 1
ATOM 727 N N . GLN A 1 90 ? 7.334 4.355 -7.659 1.00 95.00 90 GLN A N 1
ATOM 728 C CA . GLN A 1 90 ? 7.451 5.482 -8.592 1.00 95.00 90 GLN A CA 1
ATOM 729 C C . GLN A 1 90 ? 6.417 6.574 -8.322 1.00 95.00 90 GLN A C 1
ATOM 731 O O . GLN A 1 90 ? 6.744 7.756 -8.389 1.00 95.00 90 GLN A O 1
ATOM 736 N N . ILE A 1 91 ? 5.180 6.188 -7.998 1.00 96.06 91 ILE A N 1
ATOM 737 C CA . ILE A 1 91 ? 4.111 7.136 -7.661 1.00 96.06 91 ILE A CA 1
ATOM 738 C C . ILE A 1 91 ? 4.495 7.938 -6.419 1.00 96.06 91 ILE A C 1
ATOM 740 O O . ILE A 1 91 ? 4.419 9.165 -6.437 1.00 96.06 91 ILE A O 1
ATOM 744 N N . VAL A 1 92 ? 4.938 7.258 -5.356 1.00 96.44 92 VAL A N 1
ATOM 745 C CA . VAL A 1 92 ? 5.377 7.942 -4.137 1.00 96.44 92 VAL A CA 1
ATOM 746 C C . VAL A 1 92 ? 6.605 8.793 -4.408 1.00 96.44 92 VAL A C 1
ATOM 748 O O . VAL A 1 92 ? 6.568 9.976 -4.099 1.00 96.44 92 VAL A O 1
ATOM 751 N N . GLY A 1 93 ? 7.638 8.230 -5.035 1.00 95.56 93 GLY A N 1
ATOM 752 C CA . GLY A 1 93 ? 8.878 8.942 -5.325 1.00 95.56 93 GLY A CA 1
ATOM 753 C C . GLY A 1 93 ? 8.668 10.232 -6.120 1.00 95.56 93 GLY A C 1
ATOM 754 O O . GLY A 1 93 ? 9.315 11.240 -5.845 1.00 95.56 93 GLY A O 1
ATOM 755 N N . ARG A 1 94 ? 7.715 10.230 -7.062 1.00 95.88 94 ARG A N 1
ATOM 756 C CA . ARG A 1 94 ? 7.409 11.407 -7.881 1.00 95.88 94 ARG A CA 1
ATOM 757 C C . ARG A 1 94 ? 6.472 12.410 -7.210 1.00 95.88 94 ARG A C 1
ATOM 759 O O . ARG A 1 94 ? 6.674 13.604 -7.383 1.00 95.88 94 ARG A O 1
ATOM 766 N N . LEU A 1 95 ? 5.414 11.949 -6.543 1.00 95.56 95 LEU A N 1
ATOM 767 C CA . LEU A 1 95 ? 4.285 12.815 -6.167 1.00 95.56 95 LEU A CA 1
ATOM 768 C C . LEU A 1 95 ? 4.107 12.987 -4.660 1.00 95.56 95 LEU A C 1
ATOM 770 O O . LEU A 1 95 ? 3.533 13.979 -4.227 1.00 95.56 95 LEU A O 1
ATOM 774 N N . TYR A 1 96 ? 4.552 12.020 -3.857 1.00 95.69 96 TYR A N 1
ATOM 775 C CA . TYR A 1 96 ? 4.191 11.942 -2.439 1.00 95.69 96 TYR A CA 1
ATOM 776 C C . TYR A 1 96 ? 5.378 11.634 -1.521 1.00 95.69 96 TYR A C 1
ATOM 778 O O . TYR A 1 96 ? 5.195 11.110 -0.415 1.00 95.69 96 TYR A O 1
ATOM 786 N N . THR A 1 97 ? 6.591 11.960 -1.968 1.00 94.19 97 THR A N 1
ATOM 787 C CA . THR A 1 97 ? 7.821 11.837 -1.182 1.00 94.19 97 THR A CA 1
ATOM 788 C C . THR A 1 97 ? 7.679 12.628 0.118 1.00 94.19 97 THR A C 1
ATOM 790 O O . THR A 1 97 ? 7.257 13.779 0.115 1.00 94.19 97 THR A O 1
ATOM 793 N N . GLY A 1 98 ? 7.959 11.983 1.253 1.00 91.19 98 GLY A N 1
ATOM 794 C CA . GLY A 1 98 ? 7.794 12.571 2.589 1.00 91.19 98 GLY A CA 1
ATOM 795 C C . GLY A 1 98 ? 6.359 12.566 3.142 1.00 91.19 98 GLY A C 1
ATOM 796 O O . GLY A 1 98 ? 6.179 12.684 4.351 1.00 91.19 98 GLY A O 1
ATOM 797 N N . ILE A 1 99 ? 5.331 12.347 2.313 1.00 92.50 99 ILE A N 1
ATOM 798 C CA . ILE A 1 99 ? 3.924 12.330 2.756 1.00 92.50 99 ILE A CA 1
ATOM 799 C C . ILE A 1 99 ? 3.496 10.911 3.155 1.00 92.50 99 ILE A C 1
ATOM 801 O O . ILE A 1 99 ? 2.952 10.691 4.249 1.00 92.50 99 ILE A O 1
ATOM 805 N N . ILE A 1 100 ? 3.753 9.937 2.274 1.00 94.38 100 ILE A N 1
ATOM 806 C CA . ILE A 1 100 ? 3.446 8.514 2.475 1.00 94.38 100 ILE A CA 1
ATOM 807 C C . ILE A 1 100 ? 4.608 7.626 2.025 1.00 94.38 100 ILE A C 1
ATOM 809 O O . ILE A 1 100 ? 5.383 7.986 1.150 1.00 94.38 100 ILE A O 1
ATOM 813 N N . ALA A 1 101 ? 4.699 6.423 2.593 1.00 93.38 101 ALA A N 1
ATOM 814 C CA . ALA A 1 101 ? 5.580 5.373 2.081 1.00 93.38 101 ALA A CA 1
ATOM 815 C C . ALA A 1 101 ? 4.875 4.560 0.982 1.00 93.38 101 ALA A C 1
ATOM 817 O O . ALA A 1 101 ? 3.666 4.343 1.062 1.00 93.38 101 ALA A O 1
ATOM 818 N N . PHE A 1 102 ? 5.610 4.015 0.009 1.00 93.50 102 PHE A N 1
ATOM 819 C CA . PHE A 1 102 ? 5.025 3.203 -1.07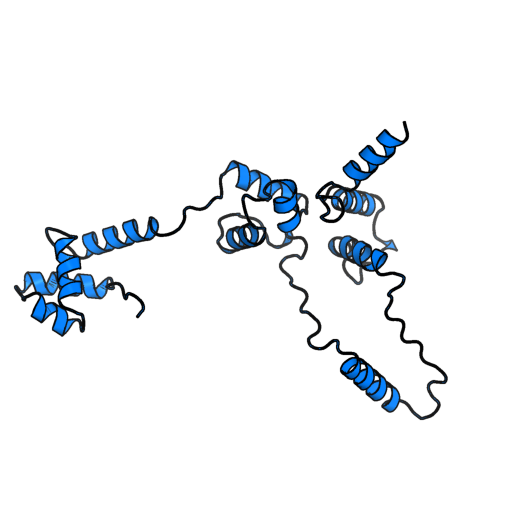5 1.00 93.50 102 PHE A CA 1
ATOM 820 C C . PHE A 1 102 ? 4.313 1.934 -0.577 1.00 93.50 102 PHE A C 1
ATOM 822 O O . PHE A 1 102 ? 3.316 1.508 -1.159 1.00 93.50 102 PHE A O 1
ATOM 829 N N . SER A 1 103 ? 4.760 1.363 0.547 1.00 92.62 103 SER A N 1
ATOM 830 C CA . SER A 1 103 ? 4.079 0.258 1.239 1.00 92.62 103 SER A CA 1
ATOM 831 C C . SER A 1 103 ? 2.654 0.624 1.671 1.00 92.62 103 SER A C 1
ATOM 833 O O . SER A 1 103 ? 1.783 -0.241 1.748 1.00 92.62 103 SER A O 1
ATOM 835 N N . THR A 1 104 ? 2.386 1.914 1.891 1.00 94.31 104 THR A N 1
ATOM 836 C CA . THR A 1 104 ? 1.056 2.424 2.241 1.00 94.31 104 THR A CA 1
ATOM 837 C C . THR A 1 104 ? 0.075 2.262 1.086 1.00 94.31 104 THR A C 1
ATOM 839 O O . THR A 1 104 ? -1.064 1.872 1.333 1.00 94.31 104 THR A O 1
ATOM 842 N N . ILE A 1 105 ? 0.518 2.473 -0.160 1.00 93.75 105 ILE A N 1
ATOM 843 C CA . ILE A 1 105 ? -0.310 2.241 -1.351 1.00 93.75 105 ILE A CA 1
ATOM 844 C C . ILE A 1 105 ? -0.675 0.756 -1.449 1.00 93.75 105 ILE A C 1
ATOM 846 O O . ILE A 1 105 ? -1.849 0.436 -1.605 1.00 93.75 105 ILE A O 1
ATOM 850 N N . TYR A 1 106 ? 0.286 -0.156 -1.257 1.00 91.94 106 TYR A N 1
ATOM 851 C CA . TYR A 1 106 ? -0.007 -1.596 -1.218 1.00 91.94 106 TYR A CA 1
ATOM 852 C C . TYR A 1 106 ? -1.018 -1.953 -0.121 1.00 91.94 106 TYR A C 1
ATOM 854 O O . TYR A 1 106 ? -1.978 -2.673 -0.379 1.00 91.94 106 TYR A O 1
ATOM 862 N N . ARG A 1 107 ? -0.855 -1.410 1.093 1.00 91.31 107 ARG A N 1
ATOM 863 C CA . ARG A 1 107 ? -1.807 -1.618 2.195 1.00 91.31 107 ARG A CA 1
ATOM 864 C C . ARG A 1 107 ? -3.208 -1.108 1.850 1.00 91.31 107 ARG A C 1
ATOM 866 O O . ARG A 1 107 ? -4.187 -1.739 2.232 1.00 91.31 107 ARG A O 1
ATOM 873 N N . TRP A 1 108 ? -3.322 0.024 1.157 1.00 93.88 108 TRP A N 1
ATOM 874 C CA . TRP A 1 108 ? -4.615 0.553 0.724 1.00 93.88 108 TRP A CA 1
ATOM 875 C C . TRP A 1 108 ? -5.280 -0.315 -0.343 1.00 93.88 108 TRP A C 1
ATOM 877 O O . TRP A 1 108 ? -6.487 -0.517 -0.251 1.00 93.88 108 TRP A O 1
ATOM 887 N N . ILE A 1 109 ? -4.510 -0.867 -1.283 1.00 91.62 109 ILE A N 1
ATOM 888 C CA . ILE A 1 109 ? -5.011 -1.820 -2.285 1.00 91.62 109 ILE A CA 1
ATOM 889 C C . ILE A 1 109 ? -5.525 -3.088 -1.593 1.00 91.62 109 ILE A C 1
ATOM 891 O O . ILE A 1 109 ? -6.688 -3.441 -1.744 1.00 91.62 109 ILE A O 1
ATOM 895 N N . TYR A 1 110 ? -4.705 -3.732 -0.754 1.00 89.44 110 TYR A N 1
ATOM 896 C CA . TYR A 1 110 ? -5.103 -4.980 -0.086 1.00 89.44 110 TYR A CA 1
ATOM 897 C C . TYR A 1 110 ? -6.240 -4.809 0.922 1.00 89.44 110 TYR A C 1
ATOM 899 O O . TYR A 1 110 ? -6.991 -5.745 1.165 1.00 89.44 110 TYR A O 1
ATOM 907 N N . ALA A 1 111 ? -6.390 -3.620 1.504 1.00 88.25 111 ALA A N 1
ATOM 908 C CA . ALA A 1 111 ? -7.508 -3.312 2.384 1.00 88.25 111 ALA A CA 1
ATOM 909 C C . ALA A 1 111 ? -8.765 -2.818 1.639 1.00 88.25 111 ALA A C 1
ATOM 911 O O . ALA A 1 111 ? -9.671 -2.308 2.296 1.00 88.25 111 ALA A O 1
ATOM 912 N N . GLY A 1 112 ? -8.797 -2.876 0.300 1.00 89.62 112 GLY A N 1
ATOM 913 C CA . GLY A 1 112 ? -9.949 -2.474 -0.518 1.00 89.62 112 GLY A CA 1
ATOM 914 C C . GLY A 1 112 ? -10.244 -0.969 -0.523 1.00 89.62 112 GLY A C 1
ATOM 915 O O . GLY A 1 112 ? -11.333 -0.548 -0.894 1.00 89.62 112 GLY A O 1
ATOM 916 N N . ARG A 1 113 ? -9.297 -0.125 -0.091 1.00 90.00 113 ARG A N 1
ATOM 917 C CA . ARG A 1 113 ? -9.456 1.343 -0.097 1.00 90.00 113 ARG A CA 1
ATOM 918 C C . ARG A 1 113 ? -9.143 1.964 -1.455 1.00 90.00 113 ARG A C 1
ATOM 920 O O . ARG A 1 113 ? -9.574 3.081 -1.713 1.00 90.00 113 ARG A O 1
ATOM 927 N N . ILE A 1 114 ? -8.371 1.275 -2.288 1.00 92.31 114 ILE A N 1
ATOM 928 C CA . ILE A 1 114 ? -8.116 1.630 -3.684 1.00 92.31 114 ILE A CA 1
ATOM 929 C C . ILE A 1 114 ? -8.545 0.428 -4.512 1.00 92.31 114 ILE A C 1
ATOM 931 O O . ILE A 1 114 ? -7.931 -0.631 -4.400 1.00 92.31 114 ILE A O 1
ATOM 935 N N . ASP A 1 115 ? -9.589 0.604 -5.314 1.00 89.50 115 ASP A N 1
ATOM 936 C CA . ASP A 1 115 ? -10.139 -0.465 -6.139 1.00 89.50 115 ASP A CA 1
ATOM 937 C C . ASP A 1 115 ? -9.438 -0.503 -7.502 1.00 89.50 115 ASP A C 1
ATOM 939 O O . ASP A 1 115 ? -9.685 0.317 -8.390 1.00 89.50 115 ASP A O 1
ATOM 943 N N . VAL A 1 116 ? -8.476 -1.417 -7.625 1.00 89.38 116 VAL A N 1
ATOM 944 C CA . VAL A 1 116 ? -7.743 -1.691 -8.862 1.00 89.38 116 VAL A CA 1
ATOM 945 C C . VAL A 1 116 ? -7.455 -3.186 -8.961 1.00 89.38 116 VAL A C 1
ATOM 947 O O . VAL A 1 116 ? -7.062 -3.802 -7.966 1.00 89.38 116 VAL A O 1
ATOM 950 N N . PRO A 1 117 ? -7.571 -3.785 -10.157 1.00 88.00 117 PRO A N 1
ATOM 951 C CA . PRO A 1 117 ? -7.174 -5.170 -10.333 1.00 88.00 117 PRO A CA 1
ATOM 952 C C . PRO A 1 117 ? -5.654 -5.296 -10.167 1.00 88.00 117 PRO A C 1
ATOM 954 O O . PRO A 1 117 ? -4.883 -4.468 -10.660 1.00 88.00 117 PRO A O 1
ATOM 957 N N . LEU A 1 118 ? -5.198 -6.361 -9.499 1.00 84.19 118 LEU A N 1
ATOM 958 C CA . LEU A 1 118 ? -3.768 -6.598 -9.243 1.00 84.19 118 LEU A CA 1
ATOM 959 C C . LEU A 1 118 ? -2.940 -6.733 -10.529 1.00 84.19 118 LEU A C 1
ATOM 961 O O . LEU A 1 118 ? -1.725 -6.557 -10.489 1.00 84.19 118 LEU A O 1
ATOM 965 N N . THR A 1 119 ? -3.583 -7.002 -11.666 1.00 84.31 119 THR A N 1
ATOM 966 C CA . THR A 1 119 ? -2.972 -7.047 -13.003 1.00 84.31 119 THR A CA 1
ATOM 967 C C . THR A 1 119 ? -2.358 -5.717 -13.429 1.00 84.31 119 THR A C 1
ATOM 969 O O . THR A 1 119 ? -1.417 -5.713 -14.217 1.00 84.31 119 THR A O 1
ATOM 972 N N . VAL A 1 120 ? -2.855 -4.603 -12.887 1.00 86.06 120 VAL A N 1
ATOM 973 C CA . VAL A 1 120 ? -2.350 -3.252 -13.158 1.00 86.06 120 VAL A CA 1
ATOM 974 C C . VAL A 1 120 ? -1.028 -2.991 -12.430 1.00 86.06 120 VAL A C 1
ATOM 976 O O . VAL A 1 120 ? -0.244 -2.132 -12.830 1.00 86.06 120 VAL A O 1
ATOM 979 N N . LEU A 1 121 ? -0.731 -3.750 -11.370 1.00 85.25 121 LEU A N 1
ATOM 980 C CA . LEU A 1 121 ? 0.558 -3.652 -10.701 1.00 85.25 121 LEU A CA 1
ATOM 981 C C . LEU A 1 121 ? 1.664 -4.159 -11.624 1.00 85.25 121 LEU A C 1
ATOM 983 O O . LEU A 1 121 ? 1.527 -5.193 -12.270 1.00 85.25 121 LEU A O 1
ATOM 987 N N . ARG A 1 122 ? 2.813 -3.483 -11.588 1.00 79.19 122 ARG A N 1
ATOM 988 C CA . ARG A 1 122 ? 4.000 -3.792 -12.400 1.00 79.19 122 ARG A CA 1
ATOM 989 C C . ARG A 1 122 ? 4.381 -5.281 -12.415 1.00 79.19 122 ARG A C 1
ATOM 991 O O . ARG A 1 122 ? 4.708 -5.827 -13.457 1.00 79.19 122 ARG A O 1
ATOM 998 N N . GLN A 1 123 ? 4.310 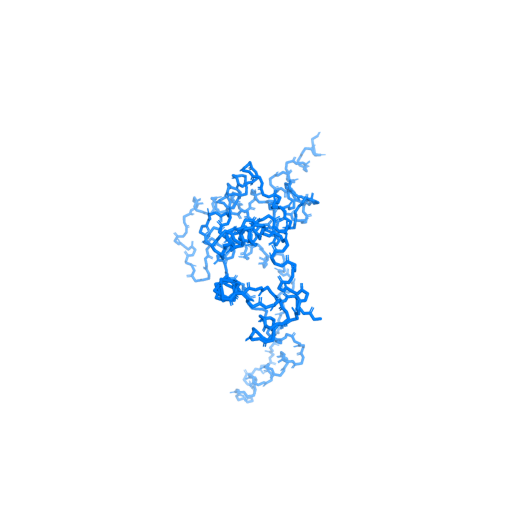-5.953 -11.264 1.00 75.75 123 GLN A N 1
ATOM 999 C CA . GLN A 1 123 ? 4.610 -7.388 -11.143 1.00 75.75 123 GLN A CA 1
ATOM 1000 C C . GLN A 1 123 ? 3.357 -8.280 -11.101 1.00 75.75 123 GLN A C 1
ATOM 1002 O O . GLN A 1 123 ? 3.445 -9.457 -10.762 1.00 75.75 123 GLN A O 1
ATOM 1007 N N . LYS A 1 124 ? 2.173 -7.739 -11.409 1.00 79.94 124 LYS A N 1
ATOM 1008 C CA . LYS A 1 124 ? 0.877 -8.440 -11.390 1.00 79.94 124 LYS A CA 1
ATOM 1009 C C . LYS A 1 124 ? 0.598 -9.163 -10.059 1.00 79.94 124 LYS A C 1
ATOM 1011 O O . LYS A 1 124 ? 0.052 -10.260 -10.038 1.00 79.94 124 LYS A O 1
ATOM 1016 N N . GLY A 1 125 ? 1.075 -8.594 -8.946 1.00 68.62 125 GLY A N 1
ATOM 1017 C CA . GLY A 1 125 ? 1.013 -9.200 -7.608 1.00 68.62 125 GLY A CA 1
ATOM 1018 C C . GLY A 1 125 ? 2.002 -10.350 -7.350 1.00 68.62 125 GLY A C 1
ATOM 1019 O O . GLY A 1 125 ? 2.063 -10.855 -6.231 1.00 68.62 125 GLY A O 1
ATOM 1020 N N . LYS A 1 126 ? 2.809 -10.757 -8.337 1.00 68.44 126 LYS A N 1
ATOM 1021 C CA . LYS A 1 126 ? 3.818 -11.812 -8.188 1.00 68.44 126 LYS A CA 1
ATOM 1022 C C . LYS A 1 126 ? 5.096 -11.234 -7.593 1.00 68.44 126 LYS A C 1
ATOM 1024 O O . LYS A 1 126 ? 5.780 -10.445 -8.231 1.00 68.44 126 LYS A O 1
ATOM 1029 N N . ARG A 1 127 ? 5.474 -11.675 -6.396 1.00 58.53 127 ARG A N 1
ATOM 1030 C CA . ARG A 1 127 ? 6.817 -11.418 -5.864 1.00 58.53 127 ARG A CA 1
ATOM 1031 C C . ARG A 1 127 ? 7.743 -12.517 -6.378 1.00 58.53 127 ARG A C 1
ATOM 1033 O O . ARG A 1 127 ? 7.494 -13.687 -6.095 1.00 58.53 127 ARG A O 1
ATOM 1040 N N . GLN A 1 128 ? 8.796 -12.170 -7.120 1.00 58.41 128 GLN A N 1
ATOM 1041 C CA . GLN A 1 128 ? 9.857 -13.146 -7.380 1.00 58.41 128 GLN A CA 1
ATOM 1042 C C . GLN A 1 128 ? 10.449 -13.557 -6.032 1.00 58.41 128 GLN A C 1
ATOM 1044 O O . GLN A 1 128 ? 10.859 -12.703 -5.240 1.00 58.41 128 GLN A O 1
ATOM 1049 N N . LYS A 1 129 ? 10.423 -14.859 -5.736 1.00 49.91 129 LYS A N 1
ATOM 1050 C CA . LYS A 1 129 ? 11.107 -15.375 -4.556 1.00 49.91 129 LYS A CA 1
ATOM 1051 C C . LYS A 1 129 ? 12.605 -15.171 -4.788 1.00 49.91 129 LYS A C 1
ATOM 1053 O O . LYS A 1 129 ? 13.083 -15.553 -5.858 1.00 49.91 129 LYS A O 1
ATOM 1058 N N . PRO A 1 130 ? 13.333 -14.561 -3.839 1.00 56.34 130 PRO A N 1
ATOM 1059 C CA . PRO A 1 130 ? 14.783 -14.603 -3.885 1.00 56.34 130 PRO A CA 1
ATOM 1060 C C . PRO A 1 130 ? 15.209 -16.068 -3.994 1.00 56.34 130 PRO A C 1
ATOM 1062 O O . PRO A 1 130 ? 14.600 -16.927 -3.351 1.00 56.34 130 PRO A O 1
ATOM 1065 N N . ILE A 1 131 ? 16.226 -16.352 -4.806 1.00 62.88 131 ILE A N 1
ATOM 1066 C CA . ILE A 1 131 ? 16.870 -17.666 -4.780 1.00 62.88 131 ILE A CA 1
ATOM 1067 C C . ILE A 1 131 ? 17.349 -17.878 -3.338 1.00 62.88 131 ILE A C 1
ATOM 1069 O O . ILE A 1 131 ? 18.001 -16.993 -2.779 1.00 62.88 131 ILE A O 1
ATOM 1073 N N . ALA A 1 132 ? 16.928 -18.986 -2.723 1.00 69.88 132 ALA A N 1
ATOM 1074 C CA . ALA A 1 132 ? 17.080 -19.216 -1.286 1.00 69.88 132 ALA A CA 1
ATOM 1075 C C . ALA A 1 132 ? 18.553 -19.215 -0.850 1.00 69.88 132 ALA A C 1
ATOM 1077 O O . ALA A 1 132 ? 18.878 -18.661 0.197 1.00 69.88 132 ALA A O 1
ATOM 1078 N N . ASP A 1 133 ? 19.433 -19.759 -1.691 1.00 72.62 133 ASP A N 1
ATOM 1079 C CA . ASP A 1 133 ? 20.876 -19.746 -1.507 1.00 72.62 133 ASP A CA 1
ATOM 1080 C C . ASP A 1 133 ? 21.559 -19.328 -2.814 1.00 72.62 133 ASP A C 1
ATOM 1082 O O . ASP A 1 133 ? 21.296 -19.870 -3.885 1.00 72.62 133 ASP A O 1
ATOM 1086 N N . ARG A 1 134 ? 22.403 -18.303 -2.717 1.00 67.19 134 ARG A N 1
ATOM 1087 C CA . ARG A 1 134 ? 23.187 -17.734 -3.824 1.00 67.19 134 ARG A CA 1
ATOM 1088 C C . ARG A 1 134 ? 24.666 -17.615 -3.460 1.00 67.19 134 ARG A C 1
ATOM 1090 O O . ARG A 1 134 ? 25.376 -16.786 -4.033 1.00 67.19 134 ARG A O 1
ATOM 1097 N N . THR A 1 135 ? 25.106 -18.346 -2.436 1.00 77.38 135 THR A N 1
ATOM 1098 C CA . THR A 1 135 ? 26.495 -18.316 -1.976 1.00 77.38 135 THR A CA 1
ATOM 1099 C C . THR A 1 135 ? 27.424 -18.926 -3.022 1.00 77.38 135 THR A C 1
ATOM 1101 O O . THR A 1 135 ? 27.015 -19.752 -3.839 1.00 77.38 135 THR A O 1
ATOM 1104 N N . ALA A 1 136 ? 28.688 -18.496 -3.023 1.00 72.62 136 ALA A N 1
ATOM 1105 C CA . ALA A 1 136 ? 29.685 -19.029 -3.948 1.00 72.62 136 ALA A CA 1
ATOM 1106 C C . ALA A 1 136 ? 29.838 -20.551 -3.787 1.00 72.62 136 ALA A C 1
ATOM 1108 O O . ALA A 1 136 ? 29.768 -21.256 -4.785 1.00 72.62 136 ALA A O 1
ATOM 1109 N N . ALA A 1 137 ? 29.902 -21.033 -2.541 1.00 80.50 137 ALA A N 1
ATOM 1110 C CA . ALA A 1 137 ? 30.034 -22.451 -2.213 1.00 80.50 137 ALA A CA 1
ATOM 1111 C C . ALA A 1 137 ? 28.855 -23.305 -2.716 1.00 80.50 137 ALA A C 1
ATOM 1113 O O . ALA A 1 137 ? 29.055 -24.389 -3.250 1.00 80.50 137 ALA A O 1
ATOM 1114 N N . SER A 1 138 ? 27.620 -22.808 -2.591 1.00 81.94 138 SER A N 1
ATOM 1115 C CA . SER A 1 138 ? 26.421 -23.517 -3.062 1.00 81.94 138 SER A CA 1
ATOM 1116 C C . SER A 1 138 ? 26.376 -23.631 -4.588 1.00 81.94 138 SER A C 1
ATOM 1118 O O . SER A 1 138 ? 26.077 -24.688 -5.141 1.00 81.94 138 SER A O 1
ATOM 1120 N N . MET A 1 139 ? 26.758 -22.555 -5.283 1.00 79.38 139 MET A N 1
ATOM 1121 C CA . MET A 1 139 ? 26.863 -22.551 -6.745 1.00 79.38 139 MET A CA 1
ATOM 1122 C C . MET A 1 139 ? 27.996 -23.459 -7.240 1.00 79.38 139 MET A C 1
ATOM 1124 O O . MET A 1 139 ? 27.809 -24.181 -8.214 1.00 79.38 139 MET A O 1
ATOM 1128 N N . GLU A 1 140 ? 29.146 -23.442 -6.567 1.00 81.88 140 GLU A N 1
ATOM 1129 C CA . GLU A 1 140 ? 30.290 -24.317 -6.848 1.00 81.88 140 GLU A CA 1
ATOM 1130 C C . GLU A 1 140 ? 29.922 -25.793 -6.651 1.00 81.88 140 GLU A C 1
ATOM 1132 O O . GLU A 1 140 ? 30.133 -26.607 -7.548 1.00 81.88 140 GLU A O 1
ATOM 1137 N N . GLY A 1 141 ? 29.253 -26.128 -5.544 1.00 83.69 141 GLY A N 1
ATOM 1138 C CA . GLY A 1 141 ? 28.743 -27.477 -5.293 1.00 83.69 141 GLY A CA 1
ATOM 1139 C C . GLY A 1 141 ? 27.761 -27.957 -6.367 1.00 83.69 141 GLY A C 1
ATOM 1140 O O . GLY A 1 141 ? 27.848 -29.100 -6.815 1.00 83.69 141 GLY A O 1
ATOM 1141 N N . ALA A 1 142 ? 26.869 -27.084 -6.843 1.00 82.62 142 ALA A N 1
ATOM 1142 C CA . ALA A 1 142 ? 25.959 -27.409 -7.941 1.00 82.62 142 ALA A CA 1
ATOM 1143 C C . ALA A 1 142 ? 26.705 -27.661 -9.265 1.00 82.62 142 ALA A C 1
ATOM 1145 O O . ALA A 1 142 ? 26.366 -28.597 -9.988 1.00 82.62 142 ALA A O 1
ATOM 1146 N N . ILE A 1 143 ? 27.738 -26.868 -9.571 1.00 80.44 143 ILE A N 1
ATOM 1147 C CA . ILE A 1 143 ? 28.579 -27.061 -10.763 1.00 80.44 143 ILE A CA 1
ATOM 1148 C C . ILE A 1 143 ? 29.321 -28.400 -10.688 1.00 80.44 143 ILE A C 1
ATOM 1150 O O . ILE A 1 143 ? 29.312 -29.153 -11.662 1.00 80.44 143 ILE A O 1
ATOM 1154 N N . HIS A 1 144 ? 29.904 -28.739 -9.534 1.00 84.12 144 HIS A N 1
ATOM 1155 C CA . HIS A 1 144 ? 30.568 -30.028 -9.334 1.00 84.12 144 HIS A CA 1
ATOM 1156 C C . HIS A 1 144 ? 29.609 -31.211 -9.472 1.00 84.12 144 HIS A C 1
ATOM 1158 O O . HIS A 1 144 ? 29.953 -32.192 -10.127 1.00 84.12 144 HIS A O 1
ATOM 1164 N N . ALA A 1 145 ? 28.401 -31.111 -8.911 1.00 86.44 145 ALA A N 1
ATOM 1165 C CA . ALA A 1 145 ? 27.383 -32.151 -9.043 1.00 86.44 145 ALA A CA 1
ATOM 1166 C C . ALA A 1 145 ? 26.980 -32.379 -10.509 1.00 86.44 145 ALA A C 1
ATOM 1168 O O . ALA A 1 145 ? 26.826 -33.522 -10.935 1.00 86.44 145 ALA A O 1
ATOM 1169 N N . VAL A 1 146 ? 26.855 -31.304 -11.295 1.00 83.25 146 VAL A N 1
ATOM 1170 C CA . VAL A 1 146 ? 26.593 -31.402 -12.737 1.00 83.25 146 VAL A CA 1
ATOM 1171 C C . VAL A 1 146 ? 27.778 -32.037 -13.458 1.00 83.25 146 VAL A C 1
ATOM 1173 O O . VAL A 1 146 ? 27.567 -32.952 -14.241 1.00 83.25 146 VAL A O 1
ATOM 1176 N N . HIS A 1 147 ? 29.012 -31.609 -13.181 1.00 83.44 147 HIS A N 1
ATOM 1177 C CA . HIS A 1 147 ? 30.208 -32.173 -13.814 1.00 83.44 147 HIS A CA 1
ATOM 1178 C C . HIS A 1 147 ? 30.358 -33.677 -13.536 1.00 83.44 147 HIS A C 1
ATOM 1180 O O . HIS A 1 147 ? 30.660 -34.441 -14.445 1.00 83.44 147 HIS A O 1
ATOM 1186 N N . ALA A 1 148 ? 30.090 -34.108 -12.300 1.00 85.62 148 ALA A N 1
ATOM 1187 C CA . ALA A 1 148 ? 30.153 -35.510 -11.890 1.00 85.62 148 ALA A CA 1
ATOM 1188 C C . ALA A 1 148 ? 29.069 -36.396 -12.534 1.00 85.62 148 ALA A C 1
ATOM 1190 O O . ALA A 1 148 ? 29.208 -37.616 -12.547 1.00 85.62 148 ALA A O 1
ATOM 1191 N N . ALA A 1 149 ? 27.996 -35.804 -13.070 1.00 89.25 149 ALA A N 1
ATOM 1192 C CA . ALA A 1 149 ? 26.956 -36.537 -13.789 1.00 89.25 149 ALA A CA 1
ATOM 1193 C C . ALA A 1 149 ? 27.368 -36.928 -15.224 1.00 89.25 149 ALA A C 1
ATOM 1195 O O . ALA A 1 149 ? 26.641 -37.680 -15.875 1.00 89.25 149 ALA A O 1
ATOM 1196 N N . PHE A 1 150 ? 28.509 -36.436 -15.722 1.00 86.44 150 PHE A N 1
ATOM 1197 C CA . PHE A 1 150 ? 29.034 -36.754 -17.050 1.00 86.44 150 PHE A CA 1
ATOM 1198 C C . PHE A 1 150 ? 30.338 -37.568 -16.962 1.00 86.44 150 PHE A C 1
ATOM 1200 O O . PHE A 1 150 ? 31.089 -37.417 -15.998 1.00 86.44 150 PHE A O 1
ATOM 1207 N N . PRO A 1 151 ? 30.644 -38.418 -17.963 1.00 90.75 151 PRO A N 1
ATOM 1208 C CA . PRO A 1 151 ? 31.898 -39.171 -18.015 1.00 90.75 151 PRO A CA 1
ATOM 1209 C C . PRO A 1 151 ? 33.147 -38.279 -18.003 1.00 90.75 151 PRO A C 1
ATOM 1211 O O . PRO A 1 151 ? 33.126 -37.146 -18.498 1.00 90.75 151 PRO A O 1
ATOM 1214 N N . GLU A 1 152 ? 34.264 -38.809 -17.505 1.00 84.25 152 GLU A N 1
ATOM 1215 C CA . GLU A 1 152 ? 35.544 -38.097 -17.533 1.00 84.25 152 GLU A CA 1
ATOM 1216 C C . GLU A 1 152 ? 35.954 -37.720 -18.965 1.00 84.25 152 GLU A C 1
ATOM 1218 O O . GLU A 1 152 ? 35.812 -38.497 -19.908 1.00 84.25 152 GLU A O 1
ATOM 1223 N N . GLY A 1 153 ? 36.439 -36.486 -19.131 1.00 84.12 153 GLY A N 1
ATOM 1224 C CA . GLY A 1 153 ? 36.825 -35.932 -20.431 1.00 84.12 153 GLY A CA 1
ATOM 1225 C C . GLY A 1 153 ? 35.683 -35.304 -21.240 1.00 84.12 153 GLY A C 1
ATOM 1226 O O . GLY A 1 153 ? 35.951 -34.734 -22.298 1.00 84.12 153 GLY A O 1
ATOM 1227 N N . THR A 1 154 ? 34.436 -35.339 -20.746 1.00 86.69 154 THR A N 1
ATOM 1228 C CA . THR A 1 154 ? 33.285 -34.710 -21.430 1.00 86.69 154 THR A CA 1
ATOM 1229 C C . THR A 1 154 ? 33.469 -33.199 -21.612 1.00 86.69 154 THR A C 1
ATOM 1231 O O . THR A 1 154 ? 33.112 -32.650 -22.654 1.00 86.69 154 THR A O 1
ATOM 1234 N N . PHE A 1 155 ? 34.069 -32.515 -20.634 1.00 77.44 155 PHE A N 1
ATOM 1235 C CA . PHE A 1 155 ? 34.330 -31.076 -20.690 1.00 77.44 155 PHE A CA 1
ATOM 1236 C C . PHE A 1 155 ? 35.841 -30.803 -20.664 1.00 77.44 155 PHE A C 1
ATOM 1238 O O . PHE A 1 155 ? 36.545 -31.288 -19.785 1.00 77.44 155 PHE A O 1
ATOM 1245 N N . ARG A 1 156 ? 36.345 -30.013 -21.626 1.00 74.44 156 ARG A N 1
ATOM 1246 C CA . ARG A 1 156 ? 37.756 -29.563 -21.678 1.00 74.44 156 ARG A CA 1
ATOM 1247 C C . ARG A 1 156 ? 37.977 -28.251 -20.924 1.00 74.44 156 ARG A C 1
ATOM 1249 O O . ARG A 1 156 ? 38.983 -28.084 -20.249 1.00 74.44 156 ARG A O 1
ATOM 1256 N N . THR A 1 157 ? 37.022 -27.339 -21.040 1.00 71.94 157 THR A N 1
ATOM 1257 C CA . THR A 1 157 ? 36.913 -26.089 -20.287 1.00 71.94 157 THR A CA 1
ATOM 1258 C C . THR A 1 157 ? 35.428 -25.760 -20.142 1.00 71.94 157 THR A C 1
ATOM 1260 O O . THR A 1 157 ? 34.621 -26.114 -21.003 1.00 71.94 157 THR A O 1
ATOM 1263 N N . ALA A 1 158 ? 35.053 -25.095 -19.053 1.00 67.25 158 ALA A N 1
ATOM 1264 C CA . ALA A 1 158 ? 33.712 -24.558 -18.864 1.00 67.25 158 ALA A CA 1
ATOM 1265 C C . ALA A 1 158 ? 33.832 -23.108 -18.396 1.00 67.25 158 ALA A C 1
ATOM 1267 O O . ALA A 1 158 ? 34.497 -22.822 -17.402 1.00 67.25 158 ALA A O 1
ATOM 1268 N N . THR A 1 159 ? 33.198 -22.190 -19.121 1.00 61.94 159 THR A N 1
ATOM 1269 C CA . THR A 1 159 ? 33.182 -20.771 -18.766 1.00 61.94 159 THR A CA 1
ATOM 1270 C C . THR A 1 159 ? 31.887 -20.467 -18.032 1.00 61.94 159 THR A C 1
ATOM 1272 O O . THR A 1 159 ? 30.807 -20.504 -18.618 1.00 61.94 159 THR A O 1
ATOM 1275 N N . THR A 1 160 ? 31.978 -20.150 -16.744 1.00 58.91 160 THR A N 1
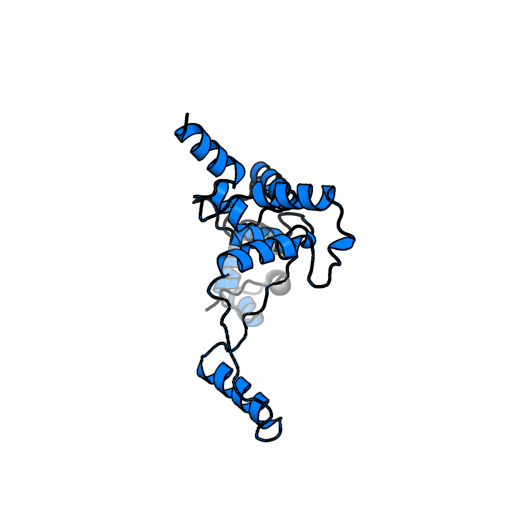ATOM 1276 C CA . THR A 1 160 ? 30.851 -19.610 -15.977 1.00 58.91 160 THR A CA 1
ATOM 1277 C C . THR A 1 160 ? 30.949 -18.090 -15.945 1.00 58.91 160 THR A C 1
ATOM 1279 O O . THR A 1 160 ? 31.576 -17.525 -15.048 1.00 58.91 160 THR A O 1
ATOM 1282 N N . ASP A 1 161 ? 30.342 -17.418 -16.924 1.00 55.81 161 ASP A N 1
ATOM 1283 C CA . ASP A 1 161 ? 30.155 -15.967 -16.867 1.00 55.81 161 ASP A CA 1
ATOM 1284 C C . ASP A 1 161 ? 28.963 -15.637 -15.952 1.00 55.81 161 ASP A C 1
ATOM 1286 O O . ASP A 1 161 ? 27.874 -16.202 -16.072 1.00 55.81 161 ASP A O 1
ATOM 1290 N N . ARG A 1 162 ? 29.166 -14.708 -15.013 1.00 53.69 162 ARG A N 1
ATOM 1291 C CA . ARG A 1 162 ? 28.095 -14.146 -14.176 1.00 53.69 162 ARG A CA 1
ATOM 1292 C C . ARG A 1 162 ? 27.325 -13.015 -14.874 1.00 53.69 162 ARG A C 1
ATOM 1294 O O . ARG A 1 162 ? 26.578 -12.309 -14.199 1.00 53.69 162 ARG A O 1
ATOM 1301 N N . GLY A 1 163 ? 27.507 -12.813 -16.180 1.00 50.78 163 GLY A N 1
ATOM 1302 C CA . GLY A 1 163 ? 26.768 -11.843 -16.993 1.00 50.78 163 GLY A CA 1
ATOM 1303 C C . GLY A 1 163 ? 26.933 -10.401 -16.507 1.00 50.78 163 GLY A C 1
ATOM 1304 O O . GLY A 1 163 ? 26.062 -9.557 -16.728 1.00 50.78 163 GLY A O 1
ATOM 1305 N N . LYS A 1 164 ? 28.025 -10.103 -15.791 1.00 51.56 164 LYS A N 1
ATOM 1306 C CA . LYS A 1 164 ? 28.211 -8.810 -15.109 1.00 51.56 164 LYS A CA 1
ATOM 1307 C C . LYS A 1 164 ? 28.321 -7.654 -16.108 1.00 51.56 164 LYS A C 1
ATOM 1309 O O . LYS A 1 164 ? 27.839 -6.555 -15.821 1.00 51.56 164 LYS A O 1
ATOM 1314 N N . GLU A 1 165 ? 28.879 -7.934 -17.283 1.00 47.12 165 GLU A N 1
ATOM 1315 C CA . GLU A 1 165 ? 29.091 -6.985 -18.384 1.00 47.12 165 GLU A CA 1
ATOM 1316 C C . GLU A 1 165 ? 27.776 -6.523 -19.044 1.00 47.12 165 GLU A C 1
ATOM 1318 O O . GLU A 1 165 ? 27.737 -5.474 -19.678 1.00 47.12 165 GLU A O 1
ATOM 1323 N N . PHE A 1 166 ? 26.656 -7.212 -18.783 1.00 44.59 166 PHE A N 1
ATOM 1324 C CA . PHE A 1 166 ? 25.321 -6.879 -19.300 1.00 44.59 166 PHE A CA 1
ATOM 1325 C C . PHE A 1 166 ? 24.311 -6.490 -18.209 1.00 44.59 166 PHE A C 1
ATOM 1327 O O . PHE A 1 166 ? 23.101 -6.451 -18.443 1.00 44.59 166 PHE A O 1
ATOM 1334 N N . SER A 1 167 ? 24.774 -6.158 -17.002 1.00 47.78 167 SER A N 1
ATOM 1335 C CA . SER A 1 167 ? 23.902 -5.848 -15.854 1.00 47.78 167 SER A CA 1
ATOM 1336 C C . SER A 1 167 ? 22.924 -4.679 -16.091 1.00 47.78 167 SER A C 1
ATOM 1338 O O . SER A 1 167 ? 21.818 -4.664 -15.542 1.00 47.78 167 SER A O 1
ATOM 1340 N N . CYS A 1 168 ? 23.268 -3.715 -16.952 1.00 48.09 168 CYS A N 1
ATOM 1341 C CA . CYS A 1 168 ? 22.344 -2.661 -17.384 1.00 48.09 168 CYS A CA 1
ATOM 1342 C C . CYS A 1 168 ? 21.256 -3.188 -18.342 1.00 48.09 168 CYS A C 1
ATOM 1344 O O . CYS A 1 168 ? 20.101 -2.755 -18.261 1.00 48.09 168 CYS A O 1
ATOM 1346 N N . HIS A 1 169 ? 21.591 -4.159 -19.197 1.00 55.94 169 HIS A N 1
ATOM 1347 C CA . HIS A 1 169 ? 20.658 -4.827 -20.104 1.00 55.94 169 HIS A CA 1
ATOM 1348 C C . HIS A 1 169 ? 19.695 -5.752 -19.358 1.00 55.94 169 HIS A C 1
ATOM 1350 O O . HIS A 1 169 ? 18.531 -5.823 -19.739 1.00 55.94 169 HIS A O 1
ATOM 1356 N N . GLU A 1 170 ? 20.096 -6.382 -18.248 1.00 58.62 170 GLU A N 1
ATOM 1357 C CA . GLU A 1 170 ? 19.175 -7.193 -17.433 1.00 58.62 170 GLU A CA 1
ATOM 1358 C C . GLU A 1 170 ? 17.994 -6.379 -16.883 1.00 58.62 170 GLU A C 1
ATOM 1360 O O . GLU A 1 170 ? 16.847 -6.833 -16.918 1.00 58.62 170 GLU A O 1
ATOM 1365 N N . ASN A 1 171 ? 18.243 -5.144 -16.439 1.00 66.88 171 ASN A N 1
ATOM 1366 C CA . ASN A 1 171 ? 17.190 -4.253 -15.946 1.00 66.88 171 ASN A CA 1
ATOM 1367 C C . ASN A 1 171 ? 16.243 -3.789 -17.066 1.00 66.88 171 ASN A C 1
ATOM 1369 O O . ASN A 1 171 ? 15.029 -3.725 -16.857 1.00 66.88 171 ASN A O 1
ATOM 1373 N N . ALA A 1 172 ? 16.778 -3.494 -18.255 1.00 69.31 172 ALA A N 1
ATOM 1374 C CA . ALA A 1 172 ? 15.978 -3.148 -19.432 1.00 69.31 172 ALA A CA 1
ATOM 1375 C C . ALA A 1 172 ? 15.147 -4.346 -19.926 1.00 69.31 172 ALA A C 1
ATOM 1377 O O . ALA A 1 172 ? 13.943 -4.220 -20.152 1.00 69.31 172 ALA A O 1
ATOM 1378 N N . ASN A 1 173 ? 15.754 -5.533 -19.976 1.00 74.44 173 ASN A N 1
ATOM 1379 C CA . ASN A 1 173 ? 15.085 -6.789 -20.305 1.00 74.44 173 ASN A CA 1
ATOM 1380 C C . ASN A 1 173 ? 13.977 -7.112 -19.298 1.00 74.44 173 ASN A C 1
ATOM 1382 O O . ASN A 1 173 ? 12.903 -7.565 -19.684 1.00 74.44 173 ASN A O 1
ATOM 1386 N N . GLY A 1 174 ? 14.199 -6.842 -18.009 1.00 78.19 174 GLY A N 1
ATOM 1387 C CA . GLY A 1 174 ? 13.178 -6.975 -16.973 1.00 78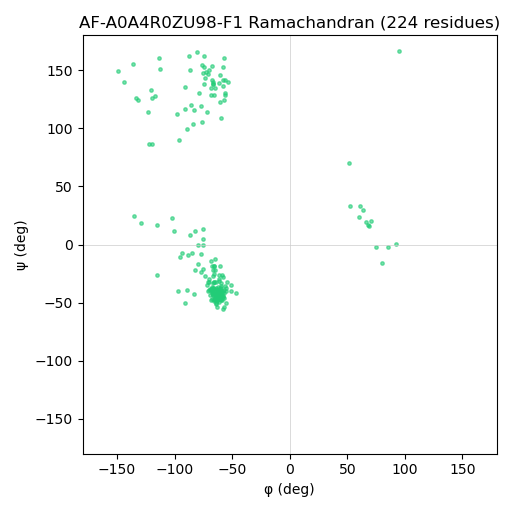.19 174 GLY A CA 1
ATOM 1388 C C . GLY A 1 174 ? 11.953 -6.091 -17.223 1.00 78.19 174 GLY A C 1
ATOM 1389 O O . GLY A 1 174 ? 10.832 -6.552 -17.023 1.00 78.19 174 GLY A O 1
ATOM 1390 N N . LEU A 1 175 ? 12.153 -4.855 -17.696 1.00 83.25 175 LEU A N 1
ATOM 1391 C CA . LEU A 1 175 ? 11.067 -3.934 -18.052 1.00 83.25 175 LEU A CA 1
ATOM 1392 C C . LEU A 1 175 ? 10.305 -4.401 -19.295 1.00 83.25 175 LEU A C 1
ATOM 1394 O O . LEU A 1 175 ? 9.077 -4.391 -19.288 1.00 83.25 175 LEU A O 1
ATOM 1398 N N . LEU A 1 176 ? 11.010 -4.851 -20.336 1.00 83.06 176 LEU A N 1
ATOM 1399 C CA . LEU A 1 176 ? 10.380 -5.400 -21.541 1.00 83.06 176 LEU A CA 1
ATOM 1400 C C . LEU A 1 176 ? 9.578 -6.668 -21.233 1.00 83.06 176 LEU A C 1
ATOM 1402 O O . LEU A 1 176 ? 8.469 -6.829 -21.735 1.00 83.06 176 LEU A O 1
ATOM 1406 N N . ARG A 1 177 ? 10.078 -7.522 -20.332 1.00 84.62 177 ARG A N 1
ATOM 1407 C CA . ARG A 1 177 ? 9.396 -8.753 -19.898 1.00 84.62 177 ARG A CA 1
ATOM 1408 C C . ARG A 1 177 ? 8.080 -8.522 -19.150 1.00 84.62 177 ARG A C 1
ATOM 1410 O O . ARG A 1 177 ? 7.323 -9.473 -18.958 1.00 84.62 177 ARG A O 1
ATOM 1417 N N . GLU A 1 178 ? 7.782 -7.291 -18.736 1.00 83.62 178 GLU A N 1
ATOM 1418 C CA . GLU A 1 178 ? 6.454 -6.928 -18.223 1.00 83.62 178 GLU A CA 1
ATOM 1419 C C . GLU A 1 178 ? 5.390 -6.917 -19.329 1.00 83.62 178 GLU A C 1
ATOM 1421 O O . GLU A 1 178 ? 4.230 -7.243 -19.058 1.00 83.62 178 GLU A O 1
ATOM 1426 N N . PHE A 1 179 ? 5.797 -6.563 -20.551 1.00 87.19 179 PHE A N 1
ATOM 1427 C CA . PHE A 1 179 ? 4.950 -6.476 -21.742 1.00 87.19 179 PHE A CA 1
ATOM 1428 C C . PHE A 1 179 ? 5.034 -7.740 -22.600 1.00 87.19 179 PHE A C 1
ATOM 1430 O O . PHE A 1 179 ? 4.001 -8.228 -23.044 1.00 87.19 179 P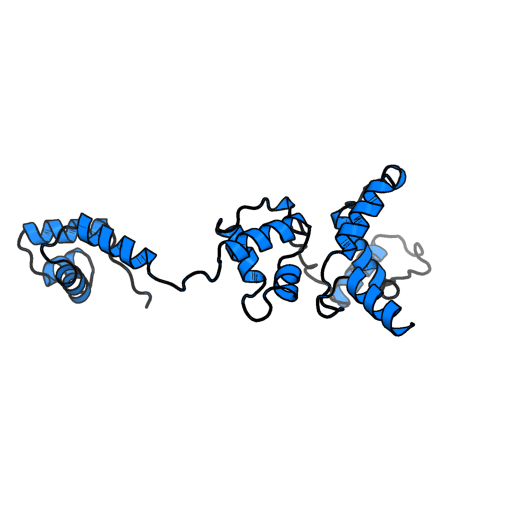HE A O 1
ATOM 1437 N N . PHE A 1 180 ? 6.235 -8.308 -22.741 1.00 88.06 180 PHE A N 1
ATOM 1438 C CA . PHE A 1 180 ? 6.526 -9.495 -23.549 1.00 88.06 180 PHE A CA 1
ATOM 1439 C C . PHE A 1 180 ? 7.096 -10.609 -22.651 1.00 88.06 180 PHE A C 1
ATOM 1441 O O . PHE A 1 180 ? 8.314 -10.690 -22.449 1.00 88.06 180 PHE A O 1
ATOM 1448 N N . PRO A 1 181 ? 6.242 -11.443 -22.022 1.00 84.19 181 PRO A N 1
ATOM 1449 C CA . PRO A 1 181 ? 6.676 -12.494 -21.105 1.00 84.19 181 PRO A CA 1
ATOM 1450 C C . PRO A 1 181 ? 7.664 -13.482 -21.736 1.00 84.19 181 PRO A C 1
ATOM 1452 O O . PRO A 1 181 ? 7.746 -13.633 -22.954 1.00 84.19 181 PRO A O 1
ATOM 1455 N N . LYS A 1 182 ? 8.404 -14.214 -20.897 1.00 78.81 182 LYS A N 1
ATOM 1456 C CA . LYS A 1 182 ? 9.338 -15.244 -21.376 1.00 78.81 182 LYS A CA 1
ATOM 1457 C C . LYS A 1 182 ? 8.597 -16.270 -22.251 1.00 78.81 182 LYS A C 1
ATOM 1459 O O . LYS A 1 182 ? 7.570 -16.785 -21.822 1.00 78.81 182 LYS A O 1
ATOM 1464 N N . GLY A 1 183 ? 9.147 -16.561 -23.431 1.00 76.88 183 GLY A N 1
ATOM 1465 C CA . GLY A 1 183 ? 8.532 -17.444 -24.430 1.00 76.88 183 GLY A CA 1
ATOM 1466 C C . GLY A 1 183 ? 7.665 -16.726 -25.470 1.00 76.88 183 GLY A C 1
ATOM 1467 O O . GLY A 1 183 ? 7.119 -17.396 -26.335 1.00 76.88 183 GLY A O 1
ATOM 1468 N N . SER A 1 184 ? 7.545 -15.394 -25.403 1.00 81.94 184 SER A N 1
ATOM 1469 C CA . SER A 1 184 ? 6.920 -14.609 -26.478 1.00 81.94 184 SER A CA 1
ATOM 1470 C C . SER A 1 184 ? 7.749 -14.709 -27.756 1.00 81.94 184 SER A C 1
ATOM 1472 O O . SER A 1 184 ? 8.973 -14.558 -27.704 1.00 81.94 184 SER A O 1
ATOM 1474 N N . ASP A 1 185 ? 7.082 -14.926 -28.886 1.00 83.94 185 ASP A N 1
ATOM 1475 C CA . ASP A 1 185 ? 7.712 -14.883 -30.199 1.00 83.94 185 ASP A CA 1
ATOM 1476 C C . ASP A 1 185 ? 7.776 -13.435 -30.698 1.00 83.94 185 ASP A C 1
ATOM 1478 O O . ASP A 1 185 ? 6.778 -12.860 -31.132 1.00 83.94 185 ASP A O 1
ATOM 1482 N N . PHE A 1 186 ? 8.963 -12.834 -30.632 1.00 78.75 186 PHE A N 1
ATOM 1483 C CA . PHE A 1 186 ? 9.178 -11.459 -31.079 1.00 78.75 186 PHE A CA 1
ATOM 1484 C C . PHE A 1 186 ? 8.985 -11.269 -32.588 1.00 78.75 186 PHE A C 1
ATOM 1486 O O . PHE A 1 186 ? 8.745 -10.139 -32.998 1.00 78.75 186 PHE A O 1
ATOM 1493 N N . ALA A 1 187 ? 9.017 -12.333 -33.402 1.00 82.69 187 ALA A N 1
ATOM 1494 C CA . ALA A 1 187 ? 8.693 -12.230 -34.827 1.00 82.69 187 ALA A CA 1
ATOM 1495 C C . ALA A 1 187 ? 7.213 -11.884 -35.064 1.00 82.69 187 ALA A C 1
ATOM 1497 O O . ALA A 1 187 ? 6.859 -11.344 -36.109 1.00 82.69 187 ALA A O 1
ATOM 1498 N N . THR A 1 188 ? 6.355 -12.166 -34.079 1.00 84.69 188 THR A N 1
ATOM 1499 C CA . THR A 1 188 ? 4.914 -11.874 -34.128 1.00 84.69 188 THR A CA 1
ATOM 1500 C C . THR A 1 188 ? 4.536 -10.553 -33.460 1.00 84.69 188 THR A C 1
ATOM 1502 O O . THR A 1 188 ? 3.407 -10.091 -33.613 1.00 84.69 188 THR A O 1
ATOM 1505 N N . VAL A 1 189 ? 5.467 -9.929 -32.732 1.00 84.94 189 VAL A N 1
ATOM 1506 C CA . VAL A 1 189 ? 5.223 -8.666 -32.030 1.00 84.94 189 VAL A CA 1
ATOM 1507 C C . VAL A 1 189 ? 5.241 -7.516 -33.034 1.00 84.94 189 VAL A C 1
ATOM 1509 O O . VAL A 1 189 ? 6.251 -7.248 -33.685 1.00 84.94 189 VAL A O 1
ATOM 1512 N N . GLY A 1 190 ? 4.120 -6.806 -33.141 1.00 88.88 190 GLY A N 1
ATOM 1513 C CA . GLY A 1 190 ? 3.990 -5.676 -34.055 1.00 88.88 190 GLY A CA 1
ATOM 1514 C C . GLY A 1 190 ? 4.799 -4.459 -33.600 1.00 88.88 190 GLY A C 1
ATOM 1515 O O . GLY A 1 190 ? 4.887 -4.157 -32.409 1.00 88.88 190 GLY A O 1
ATOM 1516 N N . GLN A 1 191 ? 5.318 -3.681 -34.554 1.00 85.62 191 GLN A N 1
ATOM 1517 C CA . GLN A 1 191 ? 6.094 -2.471 -34.256 1.00 85.62 191 GLN A CA 1
ATOM 1518 C C . GLN A 1 191 ? 5.324 -1.466 -33.377 1.00 85.62 191 GLN A C 1
ATOM 1520 O O . GLN A 1 191 ? 5.912 -0.837 -32.499 1.00 85.62 191 GLN A O 1
ATOM 1525 N N . GLY A 1 192 ? 4.004 -1.342 -33.566 1.00 88.81 192 GLY A N 1
ATOM 1526 C CA . GLY A 1 192 ? 3.152 -0.482 -32.737 1.00 88.81 192 GLY A CA 1
ATOM 1527 C C . GLY A 1 192 ? 3.124 -0.897 -31.262 1.00 88.81 192 GLY A C 1
ATOM 1528 O O . GLY A 1 192 ? 3.218 -0.046 -30.382 1.00 88.81 192 GLY A O 1
ATOM 1529 N N . GLU A 1 193 ? 3.103 -2.201 -30.973 1.00 88.19 193 GLU A N 1
ATOM 1530 C CA . GLU A 1 193 ? 3.126 -2.707 -29.595 1.00 88.19 193 GLU A CA 1
ATOM 1531 C C . GLU A 1 193 ? 4.457 -2.404 -28.903 1.00 88.19 193 GLU A C 1
ATOM 1533 O O . GLU A 1 193 ? 4.492 -2.062 -27.718 1.00 88.19 193 GLU A O 1
ATOM 1538 N N . ILE A 1 194 ? 5.560 -2.495 -29.653 1.00 87.06 194 ILE A N 1
ATOM 1539 C CA . ILE A 1 194 ? 6.897 -2.145 -29.165 1.00 87.06 194 ILE A CA 1
ATOM 1540 C C . ILE A 1 194 ? 6.949 -0.655 -28.826 1.00 87.06 194 ILE A C 1
ATOM 1542 O O . ILE A 1 194 ? 7.407 -0.290 -27.741 1.00 87.06 194 ILE A O 1
ATOM 1546 N N . VAL A 1 195 ? 6.448 0.204 -29.718 1.00 89.19 195 VAL A N 1
ATOM 1547 C CA . VAL A 1 195 ? 6.397 1.657 -29.502 1.00 89.19 195 VAL A CA 1
ATOM 1548 C C . VAL A 1 195 ? 5.551 1.996 -28.273 1.00 89.19 195 VAL A C 1
ATOM 1550 O O . VAL A 1 195 ? 6.004 2.756 -27.416 1.00 89.19 195 VAL A O 1
ATOM 1553 N N . ASP A 1 196 ? 4.384 1.376 -28.115 1.00 90.31 196 ASP A N 1
ATOM 1554 C CA . ASP A 1 196 ? 3.515 1.577 -26.952 1.00 90.31 196 ASP A CA 1
ATOM 1555 C C . ASP A 1 196 ? 4.169 1.123 -25.642 1.00 90.31 196 ASP A C 1
ATOM 1557 O O . ASP A 1 196 ? 4.070 1.800 -24.608 1.00 90.31 196 ASP A O 1
ATOM 1561 N N . ALA A 1 197 ? 4.848 -0.028 -25.659 1.00 89.69 197 ALA A N 1
ATOM 1562 C CA . ALA A 1 197 ? 5.592 -0.529 -24.511 1.00 89.69 197 ALA A CA 1
ATOM 1563 C C . ALA A 1 197 ? 6.731 0.431 -24.140 1.00 89.69 197 ALA A C 1
ATOM 1565 O O . ALA A 1 197 ? 6.875 0.793 -22.969 1.00 89.69 197 ALA A O 1
ATOM 1566 N N . LEU A 1 198 ? 7.497 0.907 -25.125 1.00 88.94 198 LEU A N 1
ATOM 1567 C CA . LEU A 1 198 ? 8.577 1.872 -24.923 1.00 88.94 198 LEU A CA 1
ATOM 1568 C C . LEU A 1 198 ? 8.059 3.212 -24.399 1.00 88.94 198 LEU A C 1
ATOM 1570 O O . LEU A 1 198 ? 8.635 3.746 -23.451 1.00 88.94 198 LEU A O 1
ATOM 1574 N N . ALA A 1 199 ? 6.953 3.728 -24.936 1.00 90.31 199 ALA A N 1
ATOM 1575 C CA . ALA A 1 199 ? 6.322 4.954 -24.455 1.00 90.31 199 ALA A CA 1
ATOM 1576 C C . ALA A 1 199 ? 5.929 4.826 -22.975 1.00 90.31 199 ALA A C 1
ATOM 1578 O O . ALA A 1 199 ? 6.257 5.692 -22.157 1.00 90.31 199 ALA A O 1
ATOM 1579 N N . LYS A 1 200 ? 5.320 3.696 -22.589 1.00 91.00 200 LYS A N 1
ATOM 1580 C CA . LYS A 1 200 ? 4.992 3.398 -21.186 1.00 91.00 200 LYS A CA 1
ATOM 1581 C C . LYS A 1 200 ? 6.244 3.257 -20.323 1.00 91.00 200 LYS A C 1
ATOM 1583 O O . LYS A 1 200 ? 6.264 3.788 -19.217 1.00 91.00 200 LYS A O 1
ATOM 1588 N N . ILE A 1 201 ? 7.293 2.579 -20.793 1.00 89.69 201 ILE A N 1
ATOM 1589 C CA . ILE A 1 201 ? 8.558 2.414 -20.055 1.00 89.69 201 ILE A CA 1
ATOM 1590 C C . ILE A 1 201 ? 9.243 3.766 -19.829 1.00 89.69 201 ILE A C 1
ATOM 1592 O O . ILE A 1 201 ? 9.678 4.063 -18.712 1.00 89.69 201 ILE A O 1
ATOM 1596 N N . ASN A 1 202 ? 9.330 4.588 -20.870 1.00 90.31 202 ASN A N 1
ATOM 1597 C CA . ASN A 1 202 ? 10.024 5.871 -20.838 1.00 90.31 202 ASN A CA 1
ATOM 1598 C C . ASN A 1 202 ? 9.212 6.961 -20.134 1.00 90.31 202 ASN A C 1
ATOM 1600 O O . ASN A 1 202 ? 9.806 7.890 -19.594 1.00 90.31 202 ASN A O 1
ATOM 1604 N N . GLY A 1 203 ? 7.884 6.825 -20.077 1.00 89.94 203 GLY A N 1
ATOM 1605 C CA . GLY A 1 203 ? 6.979 7.690 -19.316 1.00 89.94 203 GLY A CA 1
ATOM 1606 C C . GLY A 1 203 ? 6.912 7.386 -17.813 1.00 89.94 203 GLY A C 1
ATOM 1607 O O . GLY A 1 203 ? 6.174 8.051 -17.085 1.00 89.94 203 GLY A O 1
ATOM 1608 N N . ARG A 1 204 ? 7.656 6.388 -17.318 1.00 91.88 204 ARG A N 1
ATOM 1609 C CA . ARG A 1 204 ? 7.736 6.073 -15.884 1.00 91.88 204 ARG A CA 1
ATOM 1610 C C . ARG A 1 204 ? 8.886 6.837 -15.208 1.00 91.88 204 ARG A C 1
ATOM 1612 O O . ARG A 1 204 ? 10.011 6.800 -15.709 1.00 91.88 204 ARG A O 1
ATOM 1619 N N . PRO A 1 205 ? 8.658 7.433 -14.024 1.00 94.31 205 PRO A N 1
ATOM 1620 C CA . PRO A 1 205 ? 9.712 7.982 -13.177 1.00 94.31 205 PRO A CA 1
ATOM 1621 C C . PRO A 1 205 ? 10.771 6.938 -12.822 1.00 94.31 205 PRO A C 1
ATOM 1623 O O . PRO A 1 205 ? 10.432 5.791 -12.513 1.00 94.31 205 PRO A O 1
ATOM 1626 N N . ARG A 1 206 ? 12.048 7.324 -12.789 1.00 91.25 206 ARG A N 1
ATOM 1627 C CA . ARG A 1 206 ? 13.144 6.441 -12.364 1.00 91.25 206 ARG A CA 1
ATOM 1628 C C . ARG A 1 206 ? 13.873 7.017 -11.162 1.00 91.25 206 ARG A C 1
ATOM 1630 O O . ARG A 1 206 ? 14.274 8.175 -11.168 1.00 91.25 206 ARG A O 1
ATOM 1637 N N . LYS A 1 207 ? 14.109 6.183 -10.147 1.00 89.31 207 LYS A N 1
ATOM 1638 C CA . LYS A 1 207 ? 14.829 6.577 -8.928 1.00 89.31 207 LYS A CA 1
ATOM 1639 C C . LYS A 1 207 ? 16.239 7.102 -9.220 1.00 89.31 207 LYS A C 1
ATOM 1641 O O . LYS A 1 207 ? 16.642 8.095 -8.631 1.00 89.31 207 LYS A O 1
ATOM 1646 N N . CYS A 1 208 ? 16.953 6.478 -10.161 1.00 86.88 208 CYS A N 1
ATOM 1647 C CA . CYS A 1 208 ? 18.284 6.917 -10.592 1.00 86.88 208 CYS A CA 1
ATOM 1648 C C . CYS A 1 208 ? 18.293 8.284 -11.296 1.00 86.88 208 CYS A C 1
ATOM 1650 O O . CYS A 1 208 ? 19.337 8.915 -11.350 1.00 86.88 208 CYS A O 1
ATOM 1652 N N . LEU A 1 209 ? 17.144 8.754 -11.792 1.00 88.69 209 LEU A N 1
ATOM 1653 C CA . LEU A 1 209 ? 16.982 10.065 -12.428 1.00 88.69 209 LEU A CA 1
ATOM 1654 C C . LEU A 1 209 ? 16.326 11.079 -11.477 1.00 88.69 209 LEU A C 1
ATOM 1656 O O . LEU A 1 209 ? 15.647 11.998 -11.924 1.00 88.69 209 LEU A O 1
ATOM 1660 N N . GLY A 1 210 ? 16.409 10.867 -10.159 1.00 91.94 210 GLY A N 1
ATOM 1661 C CA . GLY A 1 210 ? 15.731 11.729 -9.184 1.00 91.94 210 GLY A CA 1
ATOM 1662 C C . GLY A 1 210 ? 14.207 11.739 -9.349 1.00 91.94 210 GLY A C 1
ATOM 1663 O O . GLY A 1 210 ? 13.565 12.759 -9.132 1.00 91.94 210 GLY A O 1
ATOM 1664 N N . TRP A 1 211 ? 13.629 10.612 -9.776 1.00 94.06 211 TRP A N 1
ATOM 1665 C CA . TRP A 1 211 ? 12.211 10.465 -10.125 1.00 94.06 211 TRP A CA 1
ATOM 1666 C C . TRP A 1 211 ? 11.765 11.259 -11.357 1.00 94.06 211 TRP A C 1
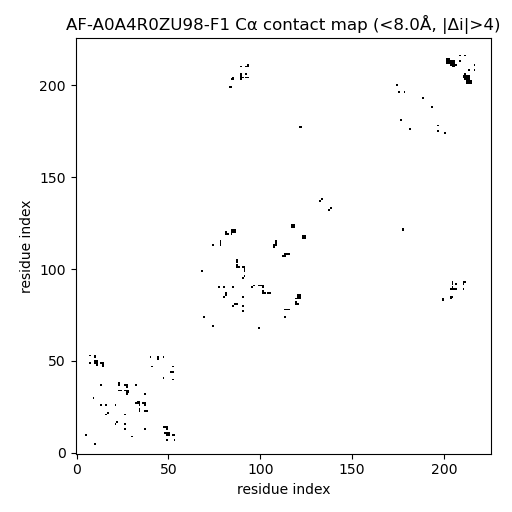ATOM 1668 O O . TRP A 1 211 ? 10.567 11.431 -11.573 1.00 94.06 211 TRP A O 1
ATOM 1678 N N . LYS A 1 212 ? 12.685 11.680 -12.224 1.00 92.62 212 LYS A N 1
ATOM 1679 C CA . LYS A 1 212 ? 12.342 12.118 -13.582 1.00 92.62 212 LYS A CA 1
ATOM 1680 C C . LYS A 1 212 ? 12.014 10.931 -14.480 1.00 92.62 212 LYS A C 1
ATOM 1682 O O . LYS A 1 212 ? 12.448 9.799 -14.232 1.00 92.62 212 LYS A O 1
ATOM 1687 N N . THR A 1 213 ? 11.180 11.169 -15.485 1.00 92.75 213 THR A N 1
ATOM 1688 C CA . THR A 1 213 ? 10.979 10.213 -16.579 1.00 92.75 213 THR A CA 1
ATOM 1689 C C . THR A 1 213 ? 12.195 10.231 -17.507 1.00 92.75 213 THR A C 1
ATOM 1691 O O . THR A 1 213 ? 12.995 11.165 -17.473 1.00 92.75 213 THR A O 1
ATOM 1694 N N . ALA A 1 214 ? 12.354 9.199 -18.338 1.00 89.31 214 ALA A N 1
ATOM 1695 C CA . ALA A 1 214 ? 13.464 9.170 -19.292 1.00 89.31 214 ALA A CA 1
ATOM 1696 C C . ALA A 1 214 ? 13.349 10.309 -20.320 1.00 89.31 214 ALA A C 1
ATOM 1698 O O . ALA A 1 214 ? 14.356 10.920 -20.659 1.00 89.31 214 ALA A O 1
ATOM 1699 N N . HIS A 1 215 ? 12.121 10.633 -20.745 1.00 87.75 215 HIS A N 1
ATOM 1700 C CA . HIS A 1 215 ? 11.854 11.768 -21.634 1.00 87.75 215 HIS A CA 1
ATOM 1701 C C . HIS A 1 215 ? 12.252 13.104 -21.004 1.00 87.75 215 HIS A C 1
ATOM 1703 O O . HIS A 1 215 ? 12.898 13.909 -21.660 1.00 87.75 215 HIS A O 1
ATOM 1709 N N . GLU A 1 216 ? 11.902 13.330 -19.735 1.00 90.81 216 GLU A N 1
ATOM 1710 C CA . GLU A 1 216 ? 12.262 14.564 -19.023 1.00 90.81 216 GLU A CA 1
ATOM 1711 C C . GLU A 1 216 ? 13.779 14.716 -18.886 1.00 90.81 216 GLU A C 1
ATOM 1713 O O . GLU A 1 216 ? 14.316 15.773 -19.193 1.00 90.81 216 GLU A O 1
ATOM 1718 N N . ALA A 1 217 ? 14.474 13.656 -18.461 1.00 90.38 217 ALA A N 1
ATOM 1719 C CA . ALA A 1 217 ? 15.926 13.695 -18.311 1.00 90.38 217 ALA A CA 1
ATOM 1720 C C . ALA A 1 217 ? 16.637 13.922 -19.655 1.00 90.38 217 ALA A C 1
ATOM 1722 O O . ALA A 1 217 ? 17.598 14.678 -19.718 1.00 90.38 217 ALA A O 1
ATOM 1723 N N . PHE A 1 218 ? 16.144 13.299 -20.730 1.00 88.94 218 PHE A N 1
ATOM 1724 C CA . PHE A 1 218 ? 16.670 13.519 -22.074 1.00 88.94 218 PHE A CA 1
ATOM 1725 C C . PHE A 1 218 ? 16.438 14.957 -22.549 1.00 88.94 218 PHE A C 1
ATOM 1727 O O . PHE A 1 218 ? 17.370 15.596 -23.022 1.00 88.94 218 PHE A O 1
ATOM 1734 N N . ALA A 1 219 ? 15.221 15.481 -22.387 1.00 88.75 219 ALA A N 1
ATOM 1735 C CA . ALA A 1 219 ? 14.889 16.844 -22.790 1.00 88.75 219 ALA A CA 1
ATOM 1736 C C . ALA A 1 219 ? 15.742 17.888 -22.053 1.00 88.75 219 ALA A C 1
ATOM 1738 O O . ALA A 1 219 ? 16.206 18.840 -22.671 1.00 88.75 219 ALA A O 1
ATOM 1739 N N . GLU A 1 220 ? 15.993 17.695 -20.755 1.00 89.38 220 GLU A N 1
ATOM 1740 C CA . GLU A 1 220 ? 16.894 18.562 -19.988 1.00 89.38 220 GLU A CA 1
ATOM 1741 C C . GLU A 1 220 ? 18.330 18.529 -20.509 1.00 89.38 220 GLU A C 1
ATOM 1743 O O . GLU A 1 220 ? 18.969 19.573 -20.578 1.00 89.38 220 GLU A O 1
ATOM 1748 N N . GLU A 1 221 ? 18.837 17.355 -20.883 1.00 88.38 221 GLU A N 1
ATOM 1749 C CA . GLU A 1 221 ? 20.201 17.234 -21.395 1.00 88.38 221 GLU A CA 1
ATOM 1750 C C . GLU A 1 221 ? 20.342 17.856 -22.787 1.00 88.38 221 GLU A C 1
ATOM 1752 O O . GLU A 1 221 ? 21.316 18.551 -23.052 1.00 88.38 221 GLU A O 1
ATOM 1757 N N . VAL A 1 222 ? 19.337 17.694 -23.651 1.00 89.19 222 VAL A N 1
ATOM 1758 C CA . VAL A 1 222 ? 19.293 18.363 -24.961 1.00 89.19 222 VAL A CA 1
ATOM 1759 C C . VAL A 1 222 ? 19.258 19.882 -24.799 1.00 89.19 222 VAL A C 1
ATOM 1761 O O . VAL A 1 222 ? 19.981 20.583 -25.497 1.00 89.19 222 VAL A O 1
ATOM 1764 N N . LEU A 1 223 ? 18.472 20.396 -23.850 1.00 88.06 223 LEU A N 1
ATOM 1765 C CA . LEU A 1 223 ? 18.416 21.830 -23.553 1.00 88.06 223 LEU A CA 1
ATOM 1766 C C . LEU A 1 223 ? 19.734 22.394 -23.007 1.00 88.06 223 LEU A C 1
ATOM 1768 O O . LEU A 1 223 ? 19.939 23.594 -23.096 1.00 88.06 223 LEU A O 1
ATOM 1772 N N . ARG A 1 224 ? 20.619 21.566 -22.438 1.00 86.12 224 ARG A N 1
ATOM 1773 C CA . ARG A 1 224 ? 21.957 22.000 -21.994 1.00 86.12 224 ARG A CA 1
ATOM 1774 C C . ARG A 1 224 ? 22.968 22.110 -23.134 1.00 86.12 224 ARG A C 1
ATOM 1776 O O . ARG A 1 224 ? 24.033 22.682 -22.928 1.00 86.12 224 ARG A O 1
ATOM 1783 N N . LEU A 1 225 ? 22.669 21.509 -24.284 1.00 81.88 225 LEU A N 1
ATOM 1784 C CA . LEU A 1 225 ? 23.531 21.498 -25.469 1.00 81.88 225 LEU A CA 1
ATOM 1785 C C . LEU A 1 225 ? 23.207 22.634 -26.453 1.00 81.88 225 LEU A C 1
ATOM 1787 O O . LEU A 1 225 ? 23.934 22.797 -27.433 1.00 81.88 225 LEU A O 1
ATOM 1791 N N . ILE A 1 226 ? 22.122 23.374 -26.208 1.00 76.31 226 ILE A N 1
ATOM 1792 C CA . ILE A 1 226 ? 21.669 24.549 -26.967 1.00 76.31 226 ILE A CA 1
ATOM 1793 C C . ILE A 1 226 ? 21.984 25.794 -26.140 1.00 76.31 226 ILE A C 1
ATOM 1795 O O . ILE A 1 226 ? 22.475 26.775 -26.736 1.00 76.31 226 ILE A O 1
#

Foldseek 3Di:
DDDDDDDLVLLVLLVVVVVVVDDLCRSCVVVVHDSVNSVVLCVVDPVRDSVVSVVVVVVVVVVDDDDDPDDPVNLVQVQVVLQLLEALQLCCLAPPPPNDDSVSVVVCPVVVVRDDQCLSHLCSPDDDDPPPDDDPVVVVVVVVVVVVVDDPPPDPDDDDDPCPVCVVVVVVVSLVCSQAPPPRDPVPDDPVSVVSSVCSQQCTFDVVQSRDGVVRSVVVVVVVVD

Mean predicted aligned error: 12.22 Å

Radius of gyration: 30.67 Å; Cα contacts (8 Å, |Δi|>4): 129; chains: 1; bounding box: 70×64×78 Å

Secondary structure (DSSP, 8-state):
---PPPPHHHHHHHHHHHHTT--HHHHHHHHT--HHHHHHHHHHSSS--HHHHHHHHHHHHHT-SPPP---HHHHHHHHHHHHTT--HHHHIIIIITTT--HHHHHHHHHTTSS---GGGSTTTTPPPPPPS---HHHHHHHHHHHHHTS-TTS-S-------GGGHHHHHHHHHHTTTS-TT--GGGS-HHHHHHHHHHHHTS-BGGGTTB-HHHHHHHHHHH--

Sequence (226 aa):
MSYIHLTTTERVKIETYLELGMSIRSIARRLGRQPSTVSREIRRNPDYVAERAQKRYEKAKTNCGAKTKLDDTMRRTIVGKLRATWSPEQIVGRLYTGIIAFSTIYRWIYAGRIDVPLTVLRQKGKRQKPIADRTAASMEGAIHAVHAAFPEGTFRTATTDRGKEFSCHENANGLLREFFPKGSDFATVGQGEIVDALAKINGRPRKCLGWKTAHEAFAEEVLRLI

pLDDT: mean 86.13, std 12.02, range [44.59, 97.75]